Protein AF-A0A257V1V6-F1 (afdb_monomer_lite)

pLDDT: mean 79.9, std 14.69, range [32.53, 94.12]

Foldseek 3Di:
DDPDDDDPPPLPPQDPVQQQALVNLQVLLCVLPVVDHAFDRVLSVVLSVVLRVLLVLLNVQVVLVVLVVVVVVVVVVLVVCVVCLVVVQVVLVVVVVVPDVVSVVVNVVSVVVVVVSVPPDDRDHDDHPPCSQPVLVCCQPPHLLVSVCVSRVHDQCLQDQLTSSLSSCQSSVCNRRVDHDHSRVNSVSSNVND

Sequence (194 aa):
MSRQNKGRDARAPLDPAWQFDIAWLRAAFTSAIPDHPPPDDDALADLARALNLWRLYYVEAEAARLHNAEIDQAEAAIATLRATLPGIMGRVRARAEAGDPFSAMQRPPLDALVAAIARRPVFERNPLPDQARDWRWLLQNDTLPAVLQRAAGRDMGVTTKGGPLARLIEKILPVMTGEARTATAIGNQLGKSQ

Radius of gyration: 26.4 Å; chains: 1; bounding box: 51×33×79 Å

Secondary structure (DSSP, 8-state):
----------PPPPPTT----HHHHHHHHHHHSTTSPPPPHHHHHHHHHHHHHHHHHHHHHHHHHHHHHHHHHHHHHHHHHHHHHHHHHHHHHHHHHTT-HHHHHHHHHHHHHHHHHHS----------TTTT-HHHHHHSS-HHHHHHHHHTS---TTSTT-HHHHHHHHHHHHHHS----HHHHHHHHTT--

Structure (mmCIF, N/CA/C/O backbone):
data_AF-A0A257V1V6-F1
#
_entry.id   AF-A0A257V1V6-F1
#
loop_
_atom_site.group_PDB
_atom_site.id
_atom_site.type_symbol
_atom_site.label_atom_id
_atom_site.label_alt_id
_atom_site.label_comp_id
_atom_site.label_asym_id
_atom_site.label_entity_id
_atom_site.label_seq_id
_atom_site.pdbx_PDB_ins_code
_atom_site.Cartn_x
_atom_site.Cartn_y
_atom_site.Cartn_z
_atom_site.occupancy
_atom_site.B_iso_or_equiv
_atom_site.auth_seq_id
_atom_site.auth_comp_id
_atom_site.auth_asym_id
_atom_site.auth_atom_id
_atom_site.pdbx_PDB_model_num
ATOM 1 N N . MET A 1 1 ? 12.297 -16.531 27.656 1.00 35.72 1 MET A N 1
ATOM 2 C CA . MET A 1 1 ? 12.215 -16.575 26.179 1.00 35.72 1 MET A CA 1
ATOM 3 C C . MET A 1 1 ? 11.204 -15.532 25.712 1.00 35.72 1 MET A C 1
ATOM 5 O O . MET A 1 1 ? 10.033 -15.852 25.580 1.00 35.72 1 MET A O 1
ATOM 9 N N . SER A 1 2 ? 11.632 -14.282 25.508 1.00 32.53 2 SER A N 1
ATOM 10 C CA . SER A 1 2 ? 10.772 -13.223 24.958 1.00 32.53 2 SER A CA 1
ATOM 11 C C . SER A 1 2 ? 11.148 -12.979 23.504 1.00 32.53 2 SER A C 1
ATOM 13 O O . SER A 1 2 ? 12.170 -12.362 23.218 1.00 32.53 2 SER A O 1
ATOM 15 N N . ARG A 1 3 ? 10.321 -13.475 22.580 1.00 38.19 3 ARG A N 1
ATOM 16 C CA . ARG A 1 3 ? 10.312 -13.005 21.192 1.00 38.19 3 ARG A CA 1
ATOM 17 C C . ARG A 1 3 ? 9.544 -11.687 21.178 1.00 38.19 3 ARG A C 1
ATOM 19 O O . ARG A 1 3 ? 8.325 -11.681 21.062 1.00 38.19 3 ARG A O 1
ATOM 26 N N . GLN A 1 4 ? 10.247 -10.574 21.368 1.00 36.94 4 GLN A N 1
ATOM 27 C CA . GLN A 1 4 ? 9.688 -9.273 21.016 1.00 36.94 4 GLN A CA 1
ATOM 28 C C . GLN A 1 4 ? 9.687 -9.165 19.491 1.00 36.94 4 GLN A C 1
ATOM 30 O O . GLN A 1 4 ? 10.731 -9.288 18.848 1.00 36.94 4 GLN A O 1
ATOM 35 N N . ASN A 1 5 ? 8.485 -8.990 18.942 1.00 35.12 5 ASN A N 1
ATOM 36 C CA . ASN A 1 5 ? 8.200 -8.682 17.547 1.00 35.12 5 ASN A CA 1
ATOM 37 C C . ASN A 1 5 ? 9.055 -7.497 17.072 1.00 35.12 5 ASN A C 1
ATOM 39 O O . ASN A 1 5 ? 8.682 -6.339 17.237 1.00 35.12 5 ASN A O 1
ATOM 43 N N . LYS A 1 6 ? 10.195 -7.797 16.447 1.00 39.38 6 LYS A N 1
ATOM 44 C CA . LYS A 1 6 ? 10.804 -6.924 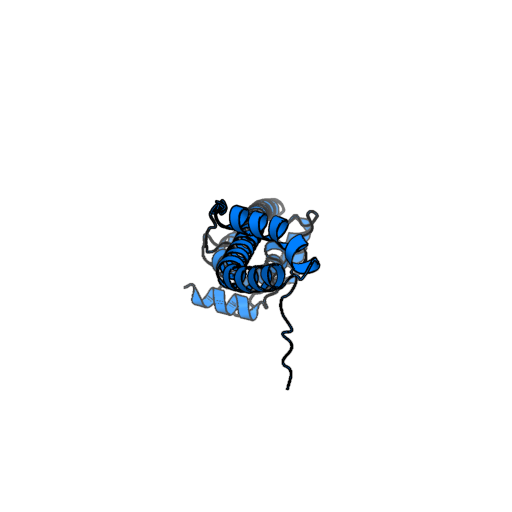15.446 1.00 39.38 6 LYS A CA 1
ATOM 45 C C . LYS A 1 6 ? 9.992 -7.077 14.163 1.00 39.38 6 LYS A C 1
ATOM 47 O O . LYS A 1 6 ? 9.802 -8.200 13.707 1.00 39.38 6 LYS A O 1
ATOM 52 N N . GLY A 1 7 ? 9.543 -5.964 13.589 1.00 37.25 7 GLY A N 1
ATOM 53 C CA . GLY A 1 7 ? 8.992 -5.945 12.233 1.00 37.25 7 GLY A CA 1
ATOM 54 C C . GLY A 1 7 ? 7.519 -5.561 12.140 1.00 37.25 7 GLY A C 1
ATOM 55 O O . GLY A 1 7 ? 6.711 -6.298 11.586 1.00 37.25 7 GLY A O 1
ATOM 56 N N . ARG A 1 8 ? 7.156 -4.369 12.611 1.00 35.81 8 ARG A N 1
ATOM 57 C CA . ARG A 1 8 ? 6.283 -3.531 11.785 1.00 35.81 8 ARG A CA 1
ATOM 58 C C . ARG A 1 8 ? 7.158 -2.396 11.300 1.00 35.81 8 ARG A C 1
ATOM 60 O O . ARG A 1 8 ? 7.361 -1.425 12.019 1.00 35.81 8 ARG A O 1
ATOM 67 N N . ASP A 1 9 ? 7.746 -2.607 10.127 1.00 39.47 9 ASP A N 1
ATOM 68 C CA . ASP A 1 9 ? 8.407 -1.560 9.364 1.00 39.47 9 ASP A CA 1
ATOM 69 C C . ASP A 1 9 ? 7.422 -0.399 9.244 1.00 39.47 9 ASP A C 1
ATOM 71 O O . ASP A 1 9 ? 6.426 -0.479 8.519 1.00 39.47 9 ASP A O 1
ATOM 75 N N . ALA A 1 10 ? 7.677 0.661 10.007 1.00 42.16 10 ALA A N 1
ATOM 76 C CA . ALA A 1 10 ? 7.137 1.970 9.721 1.00 42.16 10 ALA A CA 1
ATOM 77 C C . ALA A 1 10 ? 7.717 2.356 8.357 1.00 42.16 10 ALA A C 1
ATOM 79 O O . ALA A 1 10 ? 8.841 2.844 8.261 1.00 42.16 10 ALA A O 1
ATOM 80 N N . ARG A 1 11 ? 6.997 2.012 7.284 1.00 54.47 11 ARG A N 1
ATOM 81 C CA . ARG A 1 11 ? 7.337 2.463 5.937 1.00 54.47 11 ARG A CA 1
ATOM 82 C C . ARG A 1 11 ? 7.263 3.983 5.989 1.00 54.47 11 ARG A C 1
ATOM 84 O O . ARG A 1 11 ? 6.216 4.527 6.335 1.00 54.47 11 ARG A O 1
ATOM 91 N N . ALA A 1 12 ? 8.399 4.637 5.759 1.00 45.12 12 ALA A N 1
ATOM 92 C CA . ALA A 1 12 ? 8.482 6.087 5.765 1.00 45.12 12 ALA A CA 1
ATOM 93 C C . ALA A 1 12 ? 7.415 6.665 4.815 1.00 45.12 12 ALA A C 1
ATOM 95 O O . ALA A 1 12 ? 7.164 6.063 3.764 1.00 45.12 12 ALA A O 1
ATOM 96 N N . PRO A 1 13 ? 6.770 7.790 5.169 1.00 45.69 13 PRO A N 1
ATOM 97 C CA . PRO A 1 13 ? 5.870 8.473 4.251 1.00 45.69 13 PRO A CA 1
ATOM 98 C C . PRO A 1 13 ? 6.616 8.779 2.946 1.00 45.69 13 PRO A C 1
ATOM 100 O O . PRO A 1 13 ? 7.772 9.202 2.970 1.00 45.69 13 PRO A O 1
ATOM 103 N N . LEU A 1 14 ? 5.970 8.505 1.811 1.00 53.03 14 LEU A N 1
ATOM 104 C CA . LEU A 1 14 ? 6.546 8.745 0.490 1.00 53.03 14 LEU A CA 1
ATOM 105 C C . LEU A 1 14 ? 6.746 10.256 0.304 1.00 53.03 14 LEU A C 1
ATOM 107 O O . LEU A 1 14 ? 5.785 11.021 0.337 1.00 53.03 14 LEU A O 1
ATOM 111 N N . ASP A 1 15 ? 7.997 10.674 0.121 1.00 52.09 15 ASP A N 1
ATOM 112 C CA . ASP A 1 15 ? 8.385 12.068 -0.103 1.00 52.09 15 ASP A CA 1
ATOM 113 C C . ASP A 1 15 ? 7.746 12.609 -1.408 1.00 52.09 15 ASP A C 1
ATOM 115 O O . ASP A 1 15 ? 7.853 11.969 -2.466 1.00 52.09 15 ASP A O 1
ATOM 119 N N . PRO A 1 16 ? 7.047 13.761 -1.378 1.00 48.41 16 PRO A N 1
ATOM 120 C CA . PRO A 1 16 ? 6.455 14.372 -2.568 1.00 48.41 16 PRO A CA 1
ATOM 121 C C . PRO A 1 16 ? 7.482 14.817 -3.625 1.00 48.41 16 PRO A C 1
ATOM 123 O O . PRO A 1 16 ? 7.092 14.992 -4.776 1.00 48.41 16 PRO A O 1
ATOM 126 N N . ALA A 1 17 ? 8.777 14.928 -3.302 1.00 54.25 17 ALA A N 1
ATOM 127 C CA . ALA A 1 17 ? 9.828 15.302 -4.258 1.00 54.25 17 ALA A CA 1
ATOM 128 C C . ALA A 1 17 ? 10.219 14.190 -5.261 1.00 54.25 17 ALA A C 1
ATOM 130 O O . ALA A 1 17 ? 11.111 14.382 -6.084 1.00 54.25 17 ALA A O 1
ATOM 131 N N . TRP A 1 18 ? 9.603 13.005 -5.190 1.00 64.31 18 TRP A N 1
ATOM 132 C CA . TRP A 1 18 ? 10.043 11.823 -5.942 1.00 64.31 18 TRP A CA 1
ATOM 133 C C . TRP A 1 18 ? 9.154 11.587 -7.165 1.00 64.31 18 TRP A C 1
ATOM 135 O O . TRP A 1 18 ? 8.294 10.704 -7.178 1.00 64.31 18 TRP A O 1
ATOM 145 N N . GLN A 1 19 ? 9.342 12.417 -8.187 1.00 77.94 19 GLN A N 1
ATOM 146 C CA . GLN A 1 19 ? 8.758 12.227 -9.512 1.00 77.94 19 GLN A CA 1
ATOM 147 C C . GLN A 1 19 ? 9.726 11.407 -10.377 1.00 77.94 19 GLN A C 1
ATOM 149 O O . GLN A 1 19 ? 10.933 11.639 -10.347 1.00 77.94 19 GLN A O 1
ATOM 154 N N . PHE A 1 20 ? 9.219 10.456 -11.165 1.00 88.50 20 PHE A N 1
ATOM 155 C CA . PHE A 1 20 ? 10.019 9.889 -12.250 1.00 88.50 20 PHE A CA 1
ATOM 156 C C . PHE A 1 20 ? 10.231 10.979 -13.298 1.00 88.50 20 PHE A C 1
ATOM 158 O O . PHE A 1 20 ? 9.258 11.430 -13.904 1.00 88.50 20 PHE A O 1
ATOM 165 N N . ASP A 1 21 ? 11.478 11.395 -13.495 1.00 91.56 21 ASP A N 1
ATOM 166 C CA . ASP A 1 21 ? 11.886 12.297 -14.568 1.00 91.56 21 ASP A CA 1
ATOM 167 C C . ASP A 1 21 ? 12.797 11.580 -15.581 1.00 91.56 21 ASP A C 1
ATOM 169 O O . ASP A 1 21 ? 13.242 10.443 -15.376 1.00 91.56 21 ASP A O 1
ATOM 173 N N . ILE A 1 22 ? 13.051 12.244 -16.711 1.00 93.81 22 ILE A N 1
ATOM 174 C CA . ILE A 1 22 ? 13.862 11.699 -17.806 1.00 93.81 22 ILE A CA 1
ATOM 175 C C . ILE A 1 22 ? 15.290 11.396 -17.334 1.00 93.81 22 ILE A C 1
ATOM 177 O O . ILE A 1 22 ? 15.841 10.354 -17.690 1.00 93.81 22 ILE A O 1
ATOM 181 N N . ALA A 1 23 ? 15.894 12.269 -16.522 1.00 92.25 23 ALA A N 1
ATOM 182 C CA . ALA A 1 23 ? 17.277 12.116 -16.073 1.00 92.25 23 ALA A CA 1
ATOM 183 C C . ALA A 1 23 ? 17.441 10.883 -15.172 1.00 92.25 23 ALA A C 1
ATOM 185 O O . ALA A 1 23 ? 18.362 10.081 -15.362 1.00 92.25 23 ALA A O 1
ATOM 186 N N . TRP A 1 24 ? 16.510 10.691 -14.239 1.00 92.88 24 TRP A N 1
ATOM 187 C CA . TRP A 1 24 ? 16.451 9.537 -13.356 1.00 92.88 24 TRP A CA 1
ATOM 188 C C . TRP A 1 24 ? 16.238 8.248 -14.146 1.00 92.88 24 TRP A C 1
ATOM 190 O O . TRP A 1 24 ? 16.974 7.277 -13.953 1.00 92.88 24 TRP A O 1
ATOM 200 N N . LEU A 1 25 ? 15.276 8.233 -15.080 1.00 93.12 25 LEU A N 1
ATOM 201 C CA . LEU A 1 25 ? 15.007 7.048 -15.896 1.00 93.12 25 LEU A CA 1
ATOM 202 C C . LEU A 1 25 ? 16.200 6.704 -16.788 1.00 93.12 25 LEU A C 1
ATOM 204 O O . LEU A 1 25 ? 16.588 5.539 -16.860 1.00 93.12 25 LEU A O 1
ATOM 208 N N . ARG A 1 26 ? 16.843 7.703 -17.396 1.00 94.12 26 ARG A N 1
ATOM 209 C CA . ARG A 1 26 ? 18.065 7.518 -18.186 1.00 94.12 26 ARG A CA 1
ATOM 210 C C . ARG A 1 26 ? 19.161 6.854 -17.354 1.00 94.12 26 ARG A C 1
ATOM 212 O O . ARG A 1 26 ? 19.726 5.852 -17.786 1.00 94.12 26 ARG A O 1
ATOM 219 N N . ALA A 1 27 ? 19.411 7.341 -16.138 1.00 91.88 27 ALA A N 1
ATOM 220 C CA . ALA A 1 27 ? 20.373 6.730 -15.221 1.00 91.88 27 ALA A CA 1
ATOM 221 C C . ALA A 1 27 ? 19.980 5.292 -14.825 1.00 91.88 27 ALA A C 1
ATOM 223 O O . ALA A 1 27 ? 20.840 4.407 -14.744 1.00 91.88 27 ALA A O 1
ATOM 224 N N . ALA A 1 28 ? 18.685 5.032 -14.616 1.00 91.38 28 ALA A N 1
ATOM 225 C CA . ALA A 1 28 ? 18.178 3.700 -14.307 1.00 91.38 28 ALA A CA 1
ATOM 226 C C . ALA A 1 28 ? 18.410 2.712 -15.463 1.00 91.38 28 ALA A C 1
ATOM 228 O O . ALA A 1 28 ? 18.901 1.609 -15.211 1.00 91.38 28 ALA A O 1
ATOM 229 N N . PHE A 1 29 ? 18.137 3.118 -16.709 1.00 91.94 29 PHE A N 1
ATOM 230 C CA . PHE A 1 29 ? 18.406 2.326 -17.914 1.00 91.94 29 PHE A CA 1
ATOM 231 C C . PHE A 1 29 ? 19.900 2.056 -18.098 1.00 91.94 29 PHE A C 1
ATOM 233 O O . PHE A 1 29 ? 20.282 0.894 -18.226 1.00 91.94 29 PHE A O 1
ATOM 240 N N . THR A 1 30 ? 20.747 3.086 -18.021 1.00 91.50 30 THR A N 1
ATOM 241 C CA . THR A 1 30 ? 22.207 2.936 -18.151 1.00 91.50 30 THR A CA 1
ATOM 242 C C . THR A 1 30 ? 22.776 1.992 -17.093 1.00 91.50 30 THR A C 1
ATOM 244 O O . THR A 1 30 ? 23.654 1.187 -17.374 1.00 91.50 30 THR A O 1
ATOM 247 N N . SER A 1 31 ? 22.265 2.039 -15.861 1.00 88.38 31 SER A N 1
ATOM 248 C CA . SER A 1 31 ? 22.737 1.142 -14.803 1.00 88.38 31 SER A CA 1
ATOM 249 C C . SER A 1 31 ? 22.187 -0.283 -14.928 1.00 88.38 31 SER A C 1
ATOM 251 O O . SER A 1 31 ? 22.890 -1.233 -14.587 1.00 88.38 31 SER A O 1
ATOM 253 N N . ALA A 1 32 ? 20.936 -0.453 -15.363 1.00 86.62 32 ALA A N 1
ATOM 254 C CA . ALA A 1 32 ? 20.328 -1.775 -15.512 1.00 86.62 32 ALA A CA 1
ATOM 255 C C . ALA A 1 32 ? 20.835 -2.511 -16.762 1.00 86.62 32 ALA A C 1
ATOM 257 O O . ALA A 1 32 ? 20.891 -3.744 -16.759 1.00 86.62 32 ALA A O 1
ATOM 258 N N . ILE A 1 33 ? 21.195 -1.759 -17.809 1.00 84.94 33 ILE A N 1
ATOM 259 C CA . ILE A 1 33 ? 21.542 -2.275 -19.133 1.00 84.94 33 ILE A CA 1
ATOM 260 C C . ILE A 1 33 ? 22.726 -1.485 -19.742 1.00 84.94 33 ILE A C 1
ATOM 262 O O . ILE A 1 33 ? 22.547 -0.763 -20.721 1.00 84.94 33 ILE A O 1
ATOM 266 N N . PRO A 1 34 ? 23.940 -1.610 -19.172 1.00 83.25 34 PRO A N 1
ATOM 267 C CA . PRO A 1 34 ? 25.074 -0.719 -19.456 1.00 83.25 34 PRO A CA 1
ATOM 268 C C . PRO A 1 34 ? 25.618 -0.801 -20.883 1.00 83.25 34 PRO A C 1
ATOM 270 O O . PRO A 1 34 ? 26.125 0.191 -21.397 1.00 83.25 34 PRO A O 1
ATOM 273 N N . ASP A 1 35 ? 25.478 -1.949 -21.543 1.00 85.25 35 ASP A N 1
ATOM 274 C CA . ASP A 1 35 ? 26.027 -2.178 -22.888 1.00 85.25 35 ASP A CA 1
ATOM 275 C C . ASP A 1 35 ? 25.163 -1.576 -24.006 1.00 85.25 35 ASP A C 1
ATOM 277 O O . ASP A 1 35 ? 25.354 -1.865 -25.188 1.00 85.25 35 ASP A O 1
ATOM 281 N N . HIS A 1 36 ? 24.163 -0.771 -23.647 1.00 79.12 36 HIS A N 1
ATOM 282 C CA . HIS A 1 36 ? 23.174 -0.273 -24.583 1.00 79.12 36 HIS A CA 1
ATOM 283 C C . HIS A 1 36 ? 22.830 1.189 -24.332 1.00 79.12 36 HIS A C 1
ATOM 285 O O . HIS A 1 36 ? 22.736 1.614 -23.177 1.00 79.12 36 HIS A O 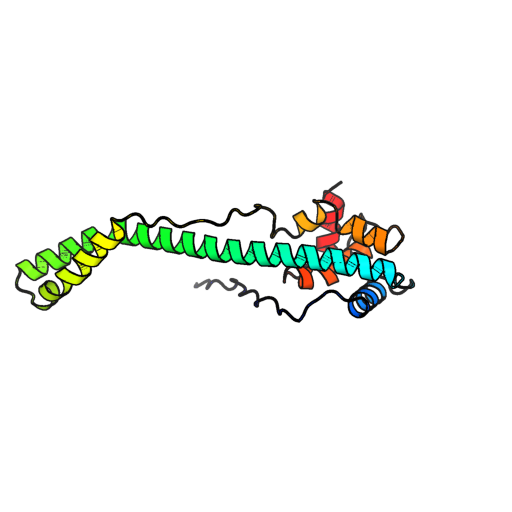1
ATOM 291 N N . PRO A 1 37 ? 22.588 1.959 -25.407 1.00 84.69 37 PRO A N 1
ATOM 292 C CA . PRO A 1 37 ? 22.150 3.327 -25.253 1.00 84.69 37 PRO A CA 1
ATOM 293 C C . PRO A 1 37 ? 20.783 3.355 -24.549 1.00 84.69 37 PRO A C 1
ATOM 295 O O . PRO A 1 37 ? 19.920 2.517 -24.838 1.00 84.69 37 PRO A O 1
ATOM 298 N N . PRO A 1 38 ? 20.578 4.295 -23.614 1.00 87.25 38 PRO A N 1
ATOM 299 C CA . PRO A 1 38 ? 19.266 4.531 -23.029 1.00 87.25 38 PRO A CA 1
ATOM 300 C C . PRO A 1 38 ? 18.257 4.973 -24.105 1.00 87.25 38 PRO A C 1
ATOM 302 O O . PRO A 1 38 ? 18.675 5.502 -25.139 1.00 87.25 38 PRO A O 1
ATOM 305 N N . PRO A 1 39 ? 16.944 4.817 -23.852 1.00 90.62 39 PRO A N 1
ATOM 306 C CA . PRO A 1 39 ? 15.907 5.306 -24.757 1.00 90.62 39 PRO A CA 1
ATOM 307 C C . PRO A 1 39 ? 16.010 6.812 -25.045 1.00 90.62 39 PRO A C 1
ATOM 309 O O . PRO A 1 39 ? 16.676 7.571 -24.319 1.00 90.62 39 PRO A O 1
ATOM 312 N N . ASP A 1 40 ? 15.346 7.239 -26.118 1.00 92.69 40 ASP A N 1
ATOM 313 C CA . ASP A 1 40 ? 15.198 8.655 -26.450 1.00 92.69 40 ASP A CA 1
ATOM 314 C C . ASP A 1 40 ? 14.336 9.403 -25.416 1.00 92.69 40 ASP A C 1
ATOM 316 O O . ASP A 1 40 ? 13.692 8.806 -24.550 1.00 92.69 40 ASP A O 1
ATOM 320 N N . ASP A 1 41 ? 14.400 10.736 -25.448 1.00 93.38 41 ASP A N 1
ATOM 321 C CA . ASP A 1 41 ? 13.709 11.578 -24.466 1.00 93.38 41 ASP A CA 1
ATOM 322 C C . ASP A 1 41 ? 12.184 11.407 -24.519 1.00 93.38 41 ASP A C 1
ATOM 324 O O . ASP A 1 41 ? 11.546 11.420 -23.466 1.00 93.38 41 ASP A O 1
ATOM 328 N N . ASP A 1 42 ? 11.608 11.176 -25.701 1.00 92.25 42 ASP A N 1
ATOM 329 C CA . ASP A 1 42 ? 10.163 11.008 -25.881 1.00 92.25 42 ASP A CA 1
ATOM 330 C C . ASP A 1 42 ? 9.666 9.706 -25.230 1.00 92.25 42 ASP A C 1
ATOM 332 O O . ASP A 1 42 ? 8.715 9.719 -24.441 1.00 92.25 42 ASP A O 1
ATOM 336 N N . ALA A 1 43 ? 10.354 8.583 -25.464 1.00 89.94 43 ALA A N 1
ATOM 337 C CA . ALA A 1 43 ? 10.037 7.306 -24.829 1.00 89.94 43 ALA A CA 1
ATOM 338 C C . ALA A 1 43 ? 10.207 7.365 -23.302 1.00 89.94 43 ALA A C 1
ATOM 340 O O . ALA A 1 43 ? 9.418 6.771 -22.556 1.00 89.94 43 ALA A O 1
ATOM 341 N N . LEU A 1 44 ? 11.220 8.092 -22.815 1.00 92.62 44 LEU A N 1
ATOM 342 C CA . LEU A 1 44 ? 11.420 8.306 -21.381 1.00 92.62 44 LEU A CA 1
ATOM 343 C C . LEU A 1 44 ? 10.346 9.217 -20.775 1.00 92.62 44 LEU A C 1
ATOM 345 O O . LEU A 1 44 ? 9.906 8.951 -19.656 1.00 92.62 44 LEU A O 1
ATOM 349 N N . ALA A 1 45 ? 9.890 10.245 -21.491 1.00 91.06 45 ALA A N 1
ATOM 350 C CA . ALA A 1 45 ? 8.812 11.126 -21.047 1.00 91.06 45 ALA A CA 1
ATOM 351 C C . ALA A 1 45 ? 7.478 10.372 -20.919 1.00 91.06 45 ALA A C 1
ATOM 353 O O . ALA A 1 45 ? 6.767 10.511 -19.917 1.00 91.06 45 ALA A O 1
ATOM 354 N N . ASP A 1 46 ? 7.162 9.514 -21.889 1.00 88.50 46 ASP A N 1
ATOM 355 C CA . ASP A 1 46 ? 5.969 8.669 -21.851 1.00 88.50 46 ASP A CA 1
ATOM 356 C C . ASP A 1 46 ? 6.010 7.658 -20.704 1.00 88.50 46 ASP A C 1
ATOM 358 O O . ASP A 1 46 ? 5.023 7.496 -19.974 1.00 88.50 46 ASP A O 1
ATOM 362 N N . LEU A 1 47 ? 7.168 7.030 -20.488 1.00 90.31 47 LEU A N 1
ATOM 363 C CA . LEU A 1 47 ? 7.374 6.129 -19.361 1.00 90.31 47 LEU A CA 1
ATOM 364 C C . LEU A 1 47 ? 7.242 6.866 -18.021 1.00 90.31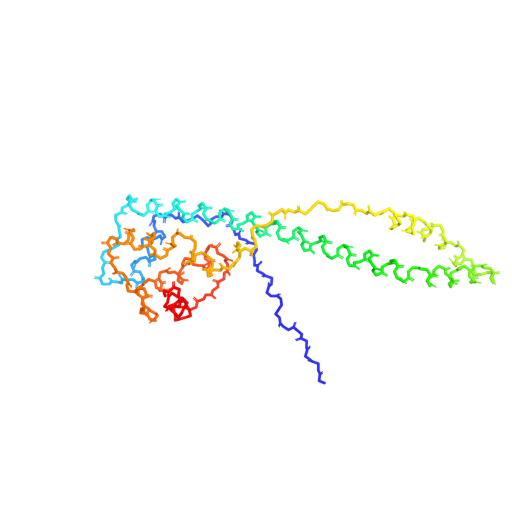 47 LEU A C 1
ATOM 366 O O . LEU A 1 47 ? 6.545 6.387 -17.127 1.00 90.31 47 LEU A O 1
ATOM 370 N N . ALA A 1 48 ? 7.860 8.041 -17.882 1.00 90.69 48 ALA A N 1
ATOM 371 C CA . ALA A 1 48 ? 7.757 8.875 -16.687 1.00 90.69 48 ALA A CA 1
ATOM 372 C C . ALA A 1 48 ? 6.297 9.198 -16.351 1.00 90.69 48 ALA A C 1
ATOM 374 O O . ALA A 1 48 ? 5.866 9.041 -15.208 1.00 90.69 48 ALA A O 1
ATOM 375 N N . ARG A 1 49 ? 5.508 9.608 -17.348 1.00 88.25 49 ARG A N 1
ATOM 376 C CA . ARG A 1 49 ? 4.080 9.905 -17.182 1.00 88.25 49 ARG A CA 1
ATOM 377 C C . ARG A 1 49 ? 3.296 8.691 -16.680 1.00 88.25 49 ARG A C 1
ATOM 379 O O . ARG A 1 49 ? 2.534 8.826 -15.723 1.00 88.25 49 ARG A O 1
ATOM 386 N N . ALA A 1 50 ? 3.510 7.517 -17.274 1.00 86.69 50 ALA A N 1
ATOM 387 C CA . ALA A 1 50 ? 2.841 6.285 -16.855 1.00 86.69 50 ALA A CA 1
ATOM 388 C C . ALA A 1 50 ? 3.203 5.888 -15.411 1.00 86.69 50 ALA A C 1
ATOM 390 O O . ALA A 1 50 ? 2.316 5.631 -14.595 1.00 86.69 50 ALA A O 1
ATOM 391 N N . LEU A 1 51 ? 4.495 5.908 -15.066 1.00 87.31 51 LEU A N 1
ATOM 392 C CA . LEU A 1 51 ? 4.972 5.551 -13.727 1.00 87.31 51 LEU A CA 1
ATOM 393 C C . LEU A 1 51 ? 4.474 6.527 -12.650 1.00 87.31 51 LEU A C 1
ATOM 395 O O . LEU A 1 51 ? 4.097 6.101 -11.558 1.00 87.31 51 LEU A O 1
ATOM 399 N N . ASN A 1 52 ? 4.435 7.828 -12.951 1.00 86.69 52 ASN A N 1
ATOM 400 C CA . ASN A 1 52 ? 3.923 8.840 -12.024 1.00 86.69 52 ASN A CA 1
ATOM 401 C C . ASN A 1 52 ? 2.413 8.702 -11.787 1.00 86.69 52 ASN A C 1
ATOM 403 O O . ASN A 1 52 ? 1.963 8.862 -10.653 1.00 86.69 52 ASN A O 1
ATOM 407 N N . LEU A 1 53 ? 1.636 8.358 -12.820 1.00 82.25 53 LEU A N 1
ATOM 408 C CA . LEU A 1 53 ? 0.204 8.094 -12.671 1.00 82.25 53 LEU A CA 1
ATOM 409 C C . LEU A 1 53 ? -0.045 6.871 -11.774 1.00 82.25 53 LEU A C 1
ATOM 411 O O . LEU A 1 53 ? -0.861 6.928 -10.857 1.00 82.25 53 LEU A O 1
ATOM 415 N N . TRP A 1 54 ? 0.697 5.781 -11.978 1.00 81.00 54 TRP A N 1
ATOM 416 C CA . TRP A 1 54 ? 0.607 4.608 -11.103 1.00 81.00 54 TRP A CA 1
ATOM 417 C C . TRP A 1 54 ? 1.031 4.902 -9.668 1.00 81.00 54 TRP A C 1
ATOM 419 O O . TRP A 1 54 ? 0.404 4.410 -8.731 1.00 81.00 54 TRP A O 1
ATOM 429 N N . ARG A 1 55 ? 2.061 5.732 -9.478 1.00 81.50 55 ARG A N 1
ATOM 430 C CA . ARG A 1 55 ? 2.476 6.175 -8.145 1.00 81.50 55 ARG A CA 1
ATOM 431 C C . ARG A 1 55 ? 1.361 6.946 -7.438 1.00 81.50 55 ARG A C 1
ATOM 433 O O . ARG A 1 55 ? 1.135 6.696 -6.257 1.00 81.50 55 ARG A O 1
ATOM 440 N N . LEU A 1 56 ? 0.655 7.836 -8.138 1.00 79.75 56 LEU A N 1
ATOM 441 C CA . LEU A 1 56 ? -0.487 8.561 -7.574 1.00 79.75 56 LEU A CA 1
ATOM 442 C C . LEU A 1 56 ? -1.562 7.585 -7.074 1.00 79.75 56 LEU A C 1
ATOM 444 O O . LEU A 1 56 ? -1.931 7.640 -5.902 1.00 79.75 56 LEU A O 1
ATOM 448 N N . TYR A 1 57 ? -1.968 6.628 -7.914 1.00 77.81 57 TYR A N 1
ATOM 449 C CA . TYR A 1 57 ? -2.936 5.599 -7.524 1.00 77.81 57 TYR A CA 1
ATOM 450 C C . TYR A 1 57 ? -2.468 4.761 -6.327 1.00 77.81 57 TYR A C 1
ATOM 452 O O . TYR A 1 57 ? -3.265 4.441 -5.445 1.00 77.81 57 TYR A O 1
ATOM 460 N N . TYR A 1 58 ? -1.177 4.421 -6.261 1.00 79.25 58 TYR A N 1
ATOM 461 C CA . TYR A 1 58 ? -0.615 3.692 -5.122 1.00 79.25 58 TYR A CA 1
ATOM 462 C C . TYR A 1 58 ? -0.702 4.501 -3.819 1.00 79.25 58 TYR A C 1
ATOM 464 O O . TYR A 1 58 ? -1.080 3.959 -2.780 1.00 79.25 58 TYR A O 1
ATOM 472 N N . VAL A 1 59 ? -0.373 5.797 -3.861 1.00 77.94 59 VAL A N 1
ATOM 473 C CA . VAL A 1 59 ? -0.435 6.687 -2.689 1.00 77.94 59 VAL A CA 1
ATOM 474 C C . VAL A 1 59 ? -1.872 6.836 -2.190 1.00 77.94 59 VAL A C 1
ATOM 476 O O . VAL A 1 59 ? -2.114 6.706 -0.989 1.00 77.94 59 VAL A O 1
ATOM 479 N N . GLU A 1 60 ? -2.827 7.052 -3.095 1.00 79.12 60 GLU A N 1
ATOM 480 C CA . GLU A 1 60 ? -4.252 7.148 -2.757 1.00 79.12 60 GLU A CA 1
ATOM 481 C C . GLU A 1 60 ? -4.768 5.852 -2.118 1.00 79.12 60 GLU A C 1
ATOM 483 O O . GLU A 1 60 ? -5.431 5.884 -1.077 1.00 79.12 60 GLU A O 1
ATOM 488 N N . ALA A 1 61 ? -4.399 4.699 -2.681 1.00 78.81 61 ALA A N 1
ATOM 489 C CA . ALA A 1 61 ? -4.774 3.404 -2.131 1.00 78.81 61 ALA A CA 1
ATOM 490 C C . ALA A 1 61 ? -4.159 3.148 -0.742 1.00 78.81 61 ALA A C 1
ATOM 492 O O . ALA A 1 61 ? -4.824 2.590 0.134 1.00 78.81 61 ALA A O 1
ATOM 493 N N . GLU A 1 62 ? -2.912 3.566 -0.501 1.00 78.00 62 GLU A N 1
ATOM 494 C CA . GLU A 1 62 ? -2.282 3.411 0.815 1.00 78.00 62 GLU A CA 1
ATOM 495 C C . GLU A 1 62 ? -2.937 4.311 1.868 1.00 78.00 62 GLU A C 1
ATOM 497 O O . GLU A 1 62 ? -3.193 3.850 2.983 1.00 78.00 62 GLU A O 1
ATOM 502 N N . ALA A 1 63 ? -3.283 5.552 1.515 1.00 79.75 63 ALA A N 1
ATOM 503 C CA . ALA A 1 63 ? -4.025 6.449 2.399 1.00 79.75 63 ALA A CA 1
ATOM 504 C C . ALA A 1 63 ? -5.397 5.862 2.771 1.00 79.75 63 ALA A C 1
ATOM 506 O O . ALA A 1 63 ? -5.753 5.791 3.950 1.00 79.75 63 ALA A O 1
ATOM 507 N N . ALA A 1 64 ? -6.134 5.348 1.782 1.00 81.69 64 ALA A N 1
ATOM 508 C CA . ALA A 1 64 ? -7.415 4.686 2.001 1.00 81.69 64 ALA A CA 1
ATOM 509 C C . ALA A 1 64 ? -7.295 3.449 2.911 1.00 81.69 64 ALA A C 1
ATOM 511 O O . ALA A 1 64 ? -8.158 3.206 3.756 1.00 81.69 64 ALA A O 1
ATOM 512 N N . ARG A 1 65 ? -6.203 2.687 2.790 1.00 78.00 65 ARG A N 1
ATOM 513 C CA . ARG A 1 65 ? -5.932 1.518 3.634 1.00 78.00 65 ARG A CA 1
ATOM 514 C C . ARG A 1 65 ? -5.573 1.893 5.066 1.00 78.00 65 ARG A C 1
ATOM 516 O O . ARG A 1 65 ? -6.011 1.199 5.980 1.00 78.00 65 ARG A O 1
ATOM 523 N N . LEU A 1 66 ? -4.772 2.939 5.268 1.00 83.31 66 LEU A N 1
ATOM 524 C CA . LEU A 1 66 ? -4.456 3.443 6.606 1.00 83.31 66 LEU A CA 1
ATOM 525 C C . LEU A 1 66 ? -5.736 3.873 7.324 1.00 83.31 66 LEU A C 1
ATOM 527 O O . LEU A 1 66 ? -5.989 3.395 8.426 1.00 83.31 66 LEU A O 1
ATOM 531 N N . HIS A 1 67 ? -6.592 4.636 6.642 1.00 84.38 67 HIS A N 1
ATOM 532 C CA . HIS A 1 67 ? -7.915 5.013 7.144 1.00 84.38 67 HIS A CA 1
ATOM 533 C C . HIS A 1 67 ? -8.778 3.789 7.492 1.00 84.38 67 HIS A C 1
ATOM 535 O O . HIS A 1 67 ? -9.299 3.679 8.598 1.00 84.38 67 HIS A O 1
ATOM 541 N N . ASN A 1 68 ? -8.869 2.799 6.597 1.00 85.81 68 ASN A N 1
ATOM 542 C CA . ASN A 1 68 ? -9.625 1.571 6.871 1.00 85.81 68 ASN A CA 1
ATOM 543 C C . ASN A 1 68 ? -9.040 0.766 8.050 1.00 85.81 68 ASN A C 1
ATOM 545 O O . ASN A 1 68 ? -9.791 0.177 8.823 1.00 85.81 68 ASN A O 1
ATOM 549 N N . ALA A 1 69 ? -7.716 0.758 8.230 1.00 86.31 69 ALA A N 1
ATOM 550 C CA . ALA A 1 69 ? -7.070 0.095 9.361 1.00 86.31 69 ALA A CA 1
ATOM 551 C C . ALA A 1 69 ? -7.307 0.831 10.692 1.00 86.31 69 ALA A C 1
ATOM 553 O O . ALA A 1 69 ? -7.364 0.190 11.743 1.00 86.31 69 ALA A O 1
ATOM 554 N N . GLU A 1 70 ? -7.433 2.158 10.667 1.00 87.06 70 GLU A N 1
ATOM 555 C CA . GLU A 1 70 ? -7.858 2.958 11.821 1.00 87.06 70 GLU A CA 1
ATOM 556 C C . GLU A 1 70 ? -9.317 2.664 12.185 1.00 87.06 70 GLU A C 1
ATOM 558 O O . GLU A 1 70 ? -9.629 2.492 13.364 1.00 87.06 70 GLU A O 1
ATOM 563 N N . ILE A 1 71 ? -10.187 2.501 11.183 1.00 88.44 71 ILE A N 1
ATOM 564 C CA . ILE A 1 71 ? -11.571 2.048 11.374 1.00 88.44 71 ILE A CA 1
ATOM 565 C C . ILE A 1 71 ? -11.602 0.665 12.028 1.00 88.44 71 ILE A C 1
ATOM 567 O O . ILE A 1 71 ? -12.267 0.500 13.048 1.00 88.44 71 ILE A O 1
ATOM 571 N N . ASP A 1 72 ? -10.854 -0.312 11.506 1.00 88.56 72 ASP A N 1
ATOM 572 C CA . ASP A 1 72 ? -10.800 -1.662 12.084 1.00 88.56 72 ASP A CA 1
ATOM 573 C C . ASP A 1 72 ? -10.331 -1.627 13.554 1.00 88.56 72 ASP A C 1
ATOM 575 O O . ASP A 1 72 ? -10.868 -2.332 14.414 1.00 88.56 72 ASP A O 1
ATOM 579 N N . GLN A 1 73 ? -9.347 -0.777 13.874 1.00 89.25 73 GLN A N 1
ATOM 580 C CA . GLN A 1 73 ? -8.876 -0.576 15.248 1.00 89.25 73 GLN A CA 1
ATOM 581 C C . GLN A 1 73 ? -9.945 0.061 16.140 1.00 89.25 73 GLN A C 1
ATOM 583 O O . GLN A 1 73 ? -10.139 -0.389 17.273 1.00 89.25 73 GLN A O 1
ATOM 588 N N . ALA A 1 74 ? -10.655 1.076 15.646 1.00 88.81 74 ALA A N 1
ATOM 589 C CA . ALA A 1 74 ? -11.741 1.721 16.373 1.00 88.81 74 ALA A CA 1
ATOM 590 C C . ALA A 1 74 ? -12.897 0.741 16.634 1.00 88.81 74 ALA A C 1
ATOM 592 O O . ALA A 1 74 ? -13.396 0.658 17.758 1.00 88.81 74 ALA A O 1
ATOM 593 N N . GLU A 1 75 ? -13.282 -0.058 15.638 1.00 89.88 75 GLU A N 1
ATOM 594 C CA . GLU A 1 75 ? -14.307 -1.098 15.762 1.00 89.88 75 GLU A CA 1
ATOM 595 C C . GLU A 1 75 ? -13.908 -2.169 16.788 1.00 89.88 75 GLU A C 1
ATOM 597 O O . GLU A 1 75 ? -14.713 -2.524 17.656 1.00 89.88 75 GLU A O 1
ATOM 602 N N . ALA A 1 76 ? -12.653 -2.631 16.761 1.00 90.44 76 ALA A N 1
ATOM 603 C CA . ALA A 1 76 ? -12.123 -3.582 17.738 1.00 90.44 76 ALA A CA 1
ATOM 604 C C . ALA A 1 76 ? -12.078 -3.001 19.165 1.00 90.44 76 ALA A C 1
ATOM 606 O O . ALA A 1 76 ? -12.426 -3.687 20.137 1.00 90.44 76 ALA A O 1
ATOM 607 N N . ALA A 1 77 ? -11.699 -1.728 19.311 1.00 90.06 77 ALA A N 1
ATOM 608 C CA . ALA A 1 77 ? -11.707 -1.030 20.594 1.00 90.06 77 ALA A CA 1
ATOM 609 C C . ALA A 1 77 ? -13.134 -0.895 21.145 1.00 90.06 77 ALA A C 1
ATOM 611 O O . ALA A 1 77 ? -13.383 -1.213 22.309 1.00 90.06 77 ALA A O 1
ATOM 612 N N . ILE A 1 78 ? -14.099 -0.515 20.302 1.00 90.50 78 ILE A N 1
ATOM 613 C CA . ILE A 1 78 ? -15.517 -0.430 20.673 1.00 90.50 78 ILE A CA 1
ATOM 614 C C . ILE A 1 78 ? -16.056 -1.801 21.086 1.00 90.50 78 ILE A C 1
ATOM 616 O O . ILE A 1 78 ? -16.746 -1.900 22.101 1.00 90.50 78 ILE A O 1
ATOM 620 N N . ALA A 1 79 ? -15.738 -2.866 20.347 1.00 90.38 79 ALA A N 1
ATOM 621 C CA . ALA A 1 79 ? -16.136 -4.226 20.706 1.00 90.38 79 ALA A CA 1
ATOM 622 C C . ALA A 1 79 ? -15.574 -4.640 22.078 1.00 90.38 79 ALA A C 1
ATOM 624 O O . ALA A 1 79 ? -16.304 -5.175 22.915 1.00 90.38 79 ALA A O 1
ATOM 625 N N . THR A 1 80 ? -14.308 -4.313 22.348 1.00 93.00 80 THR A N 1
ATOM 626 C CA . THR A 1 80 ? -13.662 -4.563 23.646 1.00 93.00 80 THR A CA 1
ATOM 627 C C . THR A 1 80 ? -14.347 -3.792 24.775 1.00 93.00 80 THR A C 1
ATOM 629 O O . THR A 1 80 ? -14.638 -4.354 25.834 1.00 93.00 80 THR A O 1
ATOM 632 N N . LEU A 1 81 ? -14.656 -2.511 24.559 1.00 91.19 81 LEU A N 1
ATOM 633 C CA . LEU A 1 81 ? -15.351 -1.691 25.549 1.00 91.19 81 LEU A CA 1
ATOM 634 C C . LEU A 1 81 ? -16.765 -2.221 25.817 1.00 91.19 81 LEU A C 1
ATOM 636 O O . LEU A 1 81 ? -17.159 -2.331 26.975 1.00 91.19 81 LEU A O 1
ATOM 640 N N . ARG A 1 82 ? -17.499 -2.644 24.780 1.00 89.75 82 ARG A N 1
ATOM 641 C CA . ARG A 1 82 ? -18.819 -3.284 24.930 1.00 89.75 82 ARG A CA 1
ATOM 642 C C . ARG A 1 82 ? -18.760 -4.557 25.771 1.00 89.75 82 ARG A C 1
ATOM 644 O O . ARG A 1 82 ? -19.663 -4.788 26.568 1.00 89.75 82 ARG A O 1
ATOM 651 N N . ALA A 1 83 ? -17.705 -5.356 25.623 1.00 92.00 83 ALA A N 1
ATOM 652 C CA . ALA A 1 83 ? -17.532 -6.585 26.393 1.00 92.00 83 ALA A CA 1
ATOM 653 C C . ALA A 1 83 ? -17.145 -6.323 27.863 1.00 92.00 83 ALA A C 1
ATOM 655 O O . ALA A 1 83 ? -17.565 -7.054 28.757 1.00 92.00 83 ALA A O 1
ATOM 656 N N . THR A 1 84 ? -16.345 -5.287 28.128 1.00 93.38 84 THR A N 1
ATOM 657 C CA . THR A 1 84 ? -15.705 -5.072 29.442 1.00 93.38 84 THR A CA 1
ATOM 658 C C . THR A 1 84 ? -16.431 -4.073 30.343 1.00 93.38 84 THR A C 1
ATOM 660 O O . THR A 1 84 ? -16.460 -4.260 31.565 1.00 93.38 84 THR A O 1
ATOM 663 N N . LEU A 1 85 ? -17.050 -3.032 29.776 1.00 91.12 85 LEU A N 1
ATOM 664 C CA . LEU A 1 85 ? -17.716 -1.971 30.538 1.00 91.12 85 LEU A CA 1
ATOM 665 C C . LEU A 1 85 ? -18.838 -2.458 31.459 1.00 91.12 85 LEU A C 1
ATOM 667 O O . LEU A 1 85 ? -18.878 -1.967 32.587 1.00 91.12 85 LEU A O 1
ATOM 671 N N . PRO A 1 86 ? -19.702 -3.425 31.088 1.00 90.81 86 PRO A N 1
ATOM 672 C CA . PRO A 1 86 ? -20.743 -3.908 31.997 1.00 90.81 86 PRO A CA 1
ATOM 673 C C . PRO A 1 86 ? -20.179 -4.440 33.324 1.00 90.81 86 PRO A C 1
ATOM 675 O O . PRO A 1 86 ? -20.715 -4.152 34.394 1.00 90.81 86 PRO A O 1
ATOM 678 N N . GLY A 1 87 ? -19.047 -5.151 33.276 1.00 92.44 87 GLY A N 1
ATOM 679 C CA . GLY A 1 87 ? -18.374 -5.656 34.475 1.00 92.44 87 GLY A CA 1
ATOM 680 C C . GLY A 1 87 ? -17.731 -4.549 35.316 1.00 92.44 87 GLY A C 1
ATOM 681 O O . GLY A 1 87 ? -17.767 -4.601 36.546 1.00 92.44 87 GLY A O 1
ATOM 682 N N . ILE A 1 88 ? -17.166 -3.521 34.674 1.00 92.06 88 ILE A N 1
ATOM 683 C CA . ILE A 1 88 ? -16.631 -2.336 35.367 1.00 92.06 88 ILE A CA 1
ATOM 684 C C . ILE A 1 88 ? -17.767 -1.577 36.061 1.00 92.06 88 ILE A C 1
ATOM 686 O O . ILE A 1 88 ? -17.665 -1.301 37.256 1.00 92.06 88 ILE A O 1
ATOM 690 N N . MET A 1 89 ? -18.864 -1.325 35.345 1.00 92.31 89 MET A N 1
ATOM 691 C CA . MET A 1 89 ? -20.065 -0.668 35.861 1.00 92.31 89 MET A CA 1
ATOM 692 C C . MET A 1 89 ? -20.642 -1.389 37.075 1.00 92.31 89 MET A C 1
ATOM 694 O O . MET A 1 89 ? -20.929 -0.747 38.085 1.00 92.31 89 MET A O 1
ATOM 698 N N . GLY A 1 90 ? -20.751 -2.721 37.017 1.00 91.75 90 GLY A N 1
ATOM 699 C CA . GLY A 1 90 ? -21.218 -3.524 38.148 1.00 91.75 90 GLY A CA 1
ATOM 700 C C . GLY A 1 90 ? -20.360 -3.331 39.401 1.00 91.75 90 GLY A C 1
ATOM 701 O O . GLY A 1 90 ? -20.891 -3.126 40.491 1.00 91.75 90 GLY A O 1
ATOM 702 N N . ARG A 1 91 ? -19.028 -3.310 39.249 1.00 93.38 91 ARG A N 1
ATOM 703 C CA . ARG A 1 91 ? -18.098 -3.095 40.372 1.00 93.38 91 ARG A CA 1
ATOM 704 C C . ARG A 1 91 ? -18.163 -1.679 40.939 1.00 93.38 91 ARG A C 1
ATOM 706 O O . ARG A 1 91 ? -18.164 -1.524 42.157 1.00 93.38 91 ARG A O 1
ATOM 713 N N . VAL A 1 92 ? -18.211 -0.660 40.080 1.00 91.38 92 VAL A N 1
ATOM 714 C CA . VAL A 1 92 ? -18.296 0.746 40.511 1.00 91.38 92 VAL A CA 1
ATOM 715 C C . VAL A 1 92 ? -19.611 1.003 41.239 1.00 91.38 92 VAL A C 1
ATOM 717 O O . VAL A 1 92 ? -19.615 1.625 42.299 1.00 91.38 92 VAL A O 1
ATOM 720 N N . ARG A 1 93 ? -20.723 0.462 40.730 1.00 90.12 93 ARG A N 1
ATOM 721 C CA . ARG A 1 93 ? -22.030 0.584 41.376 1.00 90.12 93 ARG A CA 1
ATOM 722 C C . ARG A 1 93 ? -22.047 -0.057 42.764 1.00 90.12 93 ARG A C 1
ATOM 724 O O . ARG A 1 93 ? -22.428 0.616 43.715 1.00 90.12 93 ARG A O 1
ATOM 731 N N . ALA A 1 94 ? -21.569 -1.295 42.887 1.00 92.12 94 ALA A N 1
ATOM 732 C CA . ALA A 1 94 ? -21.524 -1.995 44.172 1.00 92.12 94 ALA A CA 1
ATOM 733 C C . ALA A 1 94 ? -20.676 -1.248 45.220 1.00 92.12 94 ALA A C 1
ATOM 735 O O . ALA A 1 94 ? -21.052 -1.169 46.385 1.00 92.12 94 ALA A O 1
ATOM 736 N N . ARG A 1 95 ? -19.545 -0.656 44.811 1.00 91.00 95 ARG A N 1
ATOM 737 C CA . ARG A 1 95 ? -18.690 0.141 45.709 1.00 91.00 95 ARG A CA 1
ATOM 738 C C . ARG A 1 95 ? -19.328 1.463 46.120 1.00 91.00 95 ARG A C 1
ATOM 740 O O . ARG A 1 95 ? -19.247 1.831 47.287 1.00 91.00 95 ARG A O 1
ATOM 747 N N . ALA A 1 96 ? -19.980 2.155 45.188 1.00 88.56 96 ALA A N 1
ATOM 748 C CA . ALA A 1 96 ? -20.710 3.380 45.498 1.00 88.56 96 ALA A CA 1
ATOM 749 C C . ALA A 1 96 ? -21.868 3.111 46.478 1.00 88.56 96 ALA A C 1
ATOM 751 O O . ALA A 1 96 ? -22.061 3.875 47.418 1.00 88.56 96 ALA A O 1
ATOM 752 N N . GLU A 1 97 ? -22.599 2.004 46.301 1.00 91.06 97 GLU A N 1
ATOM 753 C CA . GLU A 1 97 ? -23.658 1.558 47.222 1.00 91.06 97 GLU A CA 1
ATOM 754 C C . GLU A 1 97 ? -23.103 1.177 48.609 1.00 91.06 97 GLU A C 1
ATOM 756 O O . GLU A 1 97 ? -23.768 1.401 49.616 1.00 91.06 97 GLU A O 1
ATOM 761 N N . ALA A 1 98 ? -21.858 0.692 48.680 1.00 92.25 98 ALA A N 1
ATOM 762 C CA . ALA A 1 98 ? -21.130 0.446 49.929 1.00 92.25 98 ALA A CA 1
ATOM 763 C C . ALA A 1 98 ? -20.533 1.716 50.579 1.00 92.25 98 ALA A C 1
ATOM 765 O O . ALA A 1 98 ? -19.846 1.615 51.595 1.00 92.25 98 ALA A O 1
ATOM 766 N N . GLY A 1 99 ? -20.780 2.902 50.013 1.00 90.62 99 GLY A N 1
ATOM 767 C CA . GLY A 1 99 ? -20.367 4.185 50.583 1.00 90.62 99 GLY A CA 1
ATOM 768 C C . GLY A 1 99 ? -19.006 4.712 50.122 1.00 90.62 99 GLY A C 1
ATOM 769 O O . GLY A 1 99 ? -18.504 5.647 50.737 1.00 90.62 99 GLY A O 1
ATOM 770 N N . ASP A 1 100 ? -18.399 4.164 49.061 1.00 92.62 100 ASP A N 1
ATOM 771 C CA . ASP A 1 100 ? -17.152 4.706 48.499 1.00 92.62 100 ASP A CA 1
ATOM 772 C C . ASP A 1 100 ? -17.410 5.991 47.674 1.00 92.62 100 ASP A C 1
ATOM 774 O O . ASP A 1 100 ? -17.983 5.915 46.576 1.00 92.62 100 ASP A O 1
ATOM 778 N N . PRO A 1 101 ? -16.956 7.173 48.140 1.00 86.56 101 PRO A N 1
ATOM 779 C CA . PRO A 1 101 ? -17.189 8.438 47.450 1.00 86.56 101 PRO A CA 1
ATOM 780 C C . PRO A 1 101 ? -16.462 8.522 46.100 1.00 86.56 101 PRO A C 1
ATOM 782 O O . PRO A 1 101 ? -16.957 9.177 45.182 1.00 86.56 101 PRO A O 1
ATOM 785 N N . PHE A 1 102 ? -15.331 7.828 45.927 1.00 87.38 102 PHE A N 1
ATOM 786 C CA . PHE A 1 102 ? -14.593 7.841 44.663 1.00 87.38 102 PHE A CA 1
ATOM 787 C C . PHE A 1 102 ? -15.358 7.095 43.564 1.00 87.38 102 PHE A C 1
ATOM 789 O O . PHE A 1 102 ? -15.518 7.604 42.454 1.00 87.38 102 PHE A O 1
ATOM 796 N N . SER A 1 103 ? -15.917 5.926 43.887 1.00 89.25 103 SER A N 1
ATOM 797 C CA . SER A 1 103 ? -16.790 5.183 42.971 1.00 89.25 103 SER A CA 1
ATOM 798 C C . SER A 1 103 ? -18.064 5.960 42.619 1.00 89.25 103 SER A C 1
ATOM 800 O O . SER A 1 103 ? -18.508 5.914 41.472 1.00 89.25 103 SER A O 1
ATOM 802 N N . ALA A 1 104 ? -18.631 6.728 43.557 1.00 84.75 104 ALA A N 1
ATOM 803 C CA . ALA A 1 104 ? -19.779 7.593 43.275 1.00 84.75 104 ALA A CA 1
ATOM 804 C C . ALA A 1 104 ? -19.447 8.683 42.235 1.00 84.75 104 ALA A C 1
ATOM 806 O O . ALA A 1 104 ? -20.239 8.913 41.320 1.00 84.75 104 ALA A O 1
ATOM 807 N N . MET A 1 105 ? -18.254 9.286 42.312 1.00 89.25 105 MET A N 1
ATOM 808 C CA . MET A 1 105 ? -17.780 10.282 41.337 1.00 89.25 105 MET A CA 1
ATOM 809 C C . MET A 1 105 ? -17.515 9.699 39.940 1.00 89.25 105 MET A C 1
ATOM 811 O O . MET A 1 105 ? -17.606 10.420 38.949 1.00 89.25 105 MET A O 1
ATOM 815 N N . GLN A 1 106 ? -17.201 8.405 39.836 1.00 88.88 106 GLN A N 1
ATOM 816 C CA . GLN A 1 106 ? -16.927 7.747 38.553 1.00 88.88 106 GLN A CA 1
ATOM 817 C C . GLN A 1 106 ? -18.182 7.345 37.770 1.00 88.88 106 GLN A C 1
ATOM 819 O O . GLN A 1 106 ? -18.081 7.065 36.575 1.00 88.88 106 GLN A O 1
ATOM 824 N N . ARG A 1 107 ? -19.364 7.314 38.398 1.00 86.62 107 ARG A N 1
ATOM 825 C CA . ARG A 1 107 ? -20.603 6.885 37.726 1.00 86.62 107 ARG A CA 1
ATOM 826 C C . ARG A 1 107 ? -20.983 7.771 36.530 1.00 86.62 107 ARG A C 1
ATOM 828 O O . ARG A 1 107 ? -21.136 7.212 35.448 1.00 86.62 107 ARG A O 1
ATOM 835 N N . PRO A 1 108 ? -21.060 9.114 36.653 1.00 88.50 108 PRO A N 1
ATOM 836 C CA . PRO A 1 108 ? -21.461 9.965 35.532 1.00 88.50 108 PRO A CA 1
ATOM 837 C C . PRO A 1 108 ? -20.604 9.810 34.258 1.00 88.50 108 PRO A C 1
ATOM 839 O O . PRO A 1 108 ? -21.187 9.641 33.185 1.00 88.50 108 PRO A O 1
ATOM 842 N N . PRO A 1 109 ? -19.252 9.819 34.311 1.00 88.62 109 PRO A N 1
ATOM 843 C CA . PRO A 1 109 ? -18.452 9.632 33.101 1.00 88.62 109 PRO A CA 1
ATOM 844 C C . PRO A 1 109 ? -18.559 8.212 32.523 1.00 88.62 109 PRO A C 1
ATOM 846 O O . PRO A 1 109 ? -18.496 8.056 31.303 1.00 88.62 109 PRO A O 1
ATOM 849 N N . LEU A 1 110 ? -18.758 7.179 33.351 1.00 88.62 110 LEU A N 1
ATOM 850 C CA . LEU A 1 110 ? -18.966 5.816 32.853 1.00 88.62 110 LEU A CA 1
ATOM 851 C C . LEU A 1 110 ? -20.335 5.642 32.182 1.00 88.62 110 LEU A C 1
ATOM 853 O O . LEU A 1 110 ? -20.410 5.026 31.120 1.00 88.62 110 LEU A O 1
ATOM 857 N N . ASP A 1 111 ? -21.396 6.224 32.745 1.00 88.31 111 ASP A N 1
ATOM 858 C CA . ASP A 1 111 ? -22.730 6.228 32.135 1.00 88.31 111 ASP A CA 1
ATOM 859 C C . ASP A 1 111 ? -22.705 6.949 30.774 1.00 88.31 111 ASP A C 1
ATOM 861 O O . ASP A 1 111 ? -23.241 6.445 29.781 1.00 88.31 111 ASP A O 1
ATOM 865 N N . ALA A 1 112 ? -22.004 8.087 30.690 1.00 87.69 112 ALA A N 1
ATOM 866 C CA . ALA A 1 112 ? -21.796 8.809 29.435 1.00 87.69 112 ALA A CA 1
ATOM 867 C C . ALA A 1 112 ? -21.025 7.970 28.399 1.00 87.69 112 ALA A C 1
ATOM 869 O O . ALA A 1 112 ? -21.396 7.944 27.222 1.00 87.69 112 ALA A O 1
ATOM 870 N N . LEU A 1 113 ? -19.988 7.244 28.828 1.00 86.12 113 LEU A N 1
ATOM 871 C CA . LEU A 1 113 ? -19.209 6.358 27.963 1.00 86.12 113 LEU A CA 1
ATOM 872 C C . LEU A 1 113 ? -20.051 5.188 27.429 1.00 86.12 113 LEU A C 1
ATOM 874 O O . LEU A 1 113 ? -20.000 4.886 26.236 1.00 86.12 113 LEU A O 1
ATOM 878 N N . VAL A 1 114 ? -20.871 4.560 28.277 1.00 88.19 114 VAL A N 1
ATOM 879 C CA . VAL A 1 114 ? -21.802 3.495 27.865 1.00 88.19 114 VAL A CA 1
ATOM 880 C C . VAL A 1 114 ? -22.801 4.019 26.833 1.00 88.19 114 VAL A C 1
ATOM 882 O O . VAL A 1 114 ? -23.003 3.382 25.797 1.00 88.19 114 VAL A O 1
ATOM 885 N N . ALA A 1 115 ? -23.380 5.199 27.068 1.00 87.50 115 ALA A N 1
ATOM 886 C CA . ALA A 1 115 ? -24.305 5.828 26.129 1.00 87.50 115 ALA A CA 1
ATOM 887 C C . ALA A 1 115 ? -23.639 6.150 24.779 1.00 87.50 115 ALA A C 1
ATOM 889 O O . ALA A 1 115 ? -24.246 5.943 23.725 1.00 87.50 115 ALA A O 1
ATOM 890 N N . ALA A 1 116 ? -22.385 6.610 24.793 1.00 85.12 116 ALA A N 1
ATOM 891 C CA . ALA A 1 116 ? -21.619 6.883 23.579 1.00 85.12 116 ALA A CA 1
ATOM 892 C C . ALA A 1 116 ? -21.351 5.608 22.765 1.00 85.12 116 ALA A C 1
ATOM 894 O O . ALA A 1 116 ? -21.508 5.610 21.549 1.00 85.12 116 ALA A O 1
ATOM 895 N N . ILE A 1 117 ? -21.018 4.500 23.428 1.00 84.75 117 ILE A N 1
ATOM 896 C CA . ILE A 1 117 ? -20.723 3.211 22.783 1.00 84.75 117 ILE A CA 1
ATOM 897 C C . ILE A 1 117 ? -21.984 2.505 22.271 1.00 84.75 117 ILE A C 1
ATOM 899 O O . ILE A 1 117 ? -21.923 1.734 21.303 1.00 84.75 117 ILE A O 1
ATOM 903 N N . ALA A 1 118 ? -23.127 2.725 22.923 1.00 82.25 118 ALA A N 1
ATOM 904 C CA . ALA A 1 118 ? -24.410 2.175 22.497 1.00 82.25 118 ALA A CA 1
ATOM 905 C C . ALA A 1 118 ? -24.841 2.727 21.128 1.00 82.25 118 ALA A C 1
ATOM 907 O O . ALA A 1 118 ? -25.422 2.001 20.320 1.00 82.25 118 ALA A O 1
ATOM 908 N N . ARG A 1 119 ? -24.493 3.983 20.828 1.00 80.00 119 ARG A N 1
ATOM 909 C CA . ARG A 1 119 ? -24.629 4.553 19.485 1.00 80.00 119 ARG A CA 1
ATOM 910 C C . ARG A 1 119 ? -23.603 3.853 18.593 1.00 80.00 119 ARG A C 1
ATOM 912 O O . ARG A 1 119 ? -22.412 4.048 18.778 1.00 80.00 119 ARG A O 1
ATOM 919 N N . ARG A 1 120 ? -24.029 2.977 17.674 1.00 67.81 120 ARG A N 1
ATOM 920 C CA . ARG A 1 120 ? -23.130 2.368 16.672 1.00 67.81 120 ARG A CA 1
ATOM 921 C C . ARG A 1 120 ? -22.521 3.504 15.836 1.00 67.81 120 ARG A C 1
ATOM 923 O O . ARG A 1 120 ? -23.276 4.097 15.066 1.00 67.81 120 ARG A O 1
ATOM 930 N N . PRO A 1 121 ? -21.221 3.832 15.965 1.00 69.50 121 PRO A N 1
ATOM 931 C CA . PRO A 1 121 ? -20.625 4.763 15.024 1.00 69.50 121 PRO A CA 1
ATOM 932 C C . PRO A 1 121 ? -20.640 4.110 13.643 1.00 69.50 121 PRO A C 1
ATOM 934 O O . PRO A 1 121 ? -20.360 2.916 13.511 1.00 69.50 121 PRO A O 1
ATOM 937 N N . VAL A 1 122 ? -21.034 4.883 12.636 1.00 77.25 122 VAL A N 1
ATOM 938 C CA . VAL A 1 122 ? -20.945 4.473 11.237 1.00 77.25 122 VAL A CA 1
ATOM 939 C C . VAL A 1 122 ? -19.607 4.980 10.740 1.00 77.25 122 VAL A C 1
ATOM 941 O O . VAL A 1 122 ? -19.402 6.187 10.635 1.00 77.25 122 VAL A O 1
ATOM 944 N N . PHE A 1 123 ? -18.689 4.057 10.495 1.00 82.00 123 PHE A N 1
ATOM 945 C CA . PHE A 1 123 ? -17.421 4.374 9.867 1.00 82.00 123 PHE A CA 1
ATOM 946 C C . PHE A 1 123 ? -17.555 4.166 8.364 1.00 82.00 123 PHE A C 1
ATOM 948 O O . PHE A 1 123 ? -17.875 3.067 7.909 1.00 82.00 123 PHE A O 1
ATOM 955 N N . GLU A 1 124 ? -17.330 5.225 7.595 1.00 82.75 124 GLU A N 1
ATOM 956 C CA . GLU A 1 124 ? -17.291 5.132 6.142 1.00 82.75 124 GLU A CA 1
ATOM 957 C C . GLU A 1 124 ? -15.918 4.615 5.711 1.00 82.75 124 GLU A C 1
ATOM 959 O O . GLU A 1 124 ? -14.883 5.241 5.963 1.00 82.75 124 GLU A O 1
ATOM 964 N N . ARG A 1 125 ? -15.920 3.422 5.114 1.00 82.62 125 ARG A N 1
ATOM 965 C CA . ARG A 1 125 ? -14.720 2.778 4.583 1.00 82.62 125 ARG A CA 1
ATOM 966 C C . ARG A 1 125 ? -14.469 3.280 3.171 1.00 82.62 125 ARG A C 1
ATOM 968 O O . ARG A 1 125 ? -15.393 3.360 2.365 1.00 82.62 125 ARG A O 1
ATOM 975 N N . ASN A 1 126 ? -13.206 3.517 2.850 1.00 81.62 126 ASN A N 1
ATOM 976 C CA . ASN A 1 126 ? -12.818 3.803 1.479 1.00 81.62 126 ASN A CA 1
ATOM 977 C C . ASN A 1 126 ? -12.840 2.495 0.669 1.00 81.62 126 ASN A C 1
ATOM 979 O O . ASN A 1 126 ? -12.226 1.514 1.111 1.00 81.62 126 ASN A O 1
ATOM 983 N N . PRO A 1 127 ? -13.520 2.441 -0.490 1.00 72.94 127 PRO A N 1
ATOM 984 C CA . PRO A 1 127 ? -13.482 1.272 -1.357 1.00 72.94 127 PRO A CA 1
ATOM 985 C C . PRO A 1 127 ? -12.058 1.104 -1.900 1.00 72.94 127 PRO A C 1
ATOM 987 O O . PRO A 1 127 ? -11.547 1.965 -2.612 1.00 72.94 127 PRO A O 1
ATOM 990 N N . LEU A 1 128 ? -11.399 0.005 -1.536 1.00 65.12 128 LEU A N 1
ATOM 991 C CA . LEU A 1 128 ? -10.072 -0.330 -2.044 1.00 65.12 128 LEU A CA 1
ATOM 992 C C . LEU A 1 128 ? -10.209 -1.301 -3.219 1.00 65.12 128 LEU A C 1
ATOM 994 O O . LEU A 1 128 ? -10.950 -2.278 -3.107 1.00 65.12 128 LEU A O 1
ATOM 998 N N . PRO A 1 129 ? -9.443 -1.133 -4.306 1.00 58.25 129 PRO A N 1
ATOM 999 C CA . PRO A 1 129 ? -9.062 -2.284 -5.099 1.00 58.25 129 PRO A CA 1
ATOM 1000 C C . PRO A 1 129 ? -8.140 -3.144 -4.224 1.00 58.25 129 PRO A C 1
ATOM 1002 O O . PRO A 1 129 ? -7.048 -2.700 -3.865 1.00 58.25 129 PRO A O 1
ATOM 1005 N N . ASP A 1 130 ? -8.554 -4.373 -3.893 1.00 54.59 130 ASP A N 1
ATOM 1006 C CA . ASP A 1 130 ? -7.815 -5.330 -3.036 1.00 54.59 130 ASP A CA 1
ATOM 1007 C C . ASP A 1 130 ? -6.333 -5.524 -3.428 1.00 54.59 130 ASP A C 1
ATOM 1009 O O . ASP A 1 130 ? -5.517 -6.025 -2.656 1.00 54.59 130 ASP A O 1
ATOM 1013 N N . GLN A 1 131 ? -5.969 -5.128 -4.645 1.00 58.56 131 GLN A N 1
ATOM 1014 C CA . GLN A 1 131 ? -4.730 -5.483 -5.317 1.00 58.56 131 GLN A CA 1
ATOM 1015 C C . GLN A 1 131 ? -3.709 -4.327 -5.378 1.00 58.56 131 GLN A C 1
ATOM 1017 O O . GLN A 1 131 ? -2.569 -4.540 -5.785 1.00 58.56 131 GLN A O 1
ATOM 1022 N N . ALA A 1 132 ? -4.062 -3.122 -4.912 1.00 54.59 132 ALA A N 1
ATOM 1023 C CA . ALA A 1 132 ? -3.269 -1.899 -5.104 1.00 54.59 132 ALA A CA 1
ATOM 1024 C C . ALA A 1 132 ? -1.881 -1.886 -4.423 1.00 54.59 132 ALA A C 1
ATOM 1026 O O . ALA A 1 132 ? -1.039 -1.058 -4.763 1.00 54.59 132 ALA A O 1
ATOM 1027 N N . ARG A 1 133 ? -1.608 -2.805 -3.483 1.00 59.03 133 ARG A N 1
ATOM 1028 C CA . ARG A 1 133 ? -0.291 -2.941 -2.829 1.00 59.03 133 ARG A CA 1
ATOM 1029 C C . ARG A 1 133 ? 0.568 -4.089 -3.321 1.00 59.03 133 ARG A C 1
ATOM 1031 O O . ARG A 1 133 ? 1.748 -4.130 -2.963 1.00 59.03 133 ARG A O 1
ATOM 1038 N N . ASP A 1 134 ? 0.013 -5.053 -4.049 1.00 72.88 134 ASP A N 1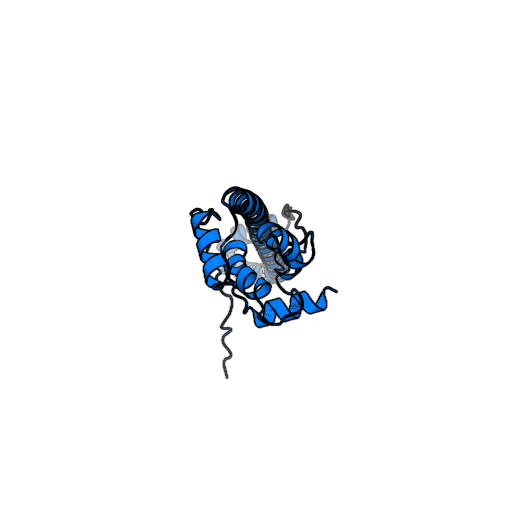
ATOM 1039 C CA . ASP A 1 134 ? 0.847 -6.163 -4.480 1.00 72.88 134 ASP A CA 1
ATOM 1040 C C . ASP A 1 134 ? 1.685 -5.682 -5.659 1.00 72.88 134 ASP A C 1
ATOM 1042 O O . ASP A 1 134 ? 1.178 -5.439 -6.747 1.00 72.88 134 ASP A O 1
ATOM 1046 N N . TRP A 1 135 ? 2.994 -5.551 -5.471 1.00 72.81 135 TRP A N 1
ATOM 1047 C CA . TRP A 1 135 ? 3.892 -5.297 -6.593 1.00 72.81 135 TRP A CA 1
ATOM 1048 C C . TRP A 1 135 ? 3.724 -6.349 -7.694 1.00 72.81 135 TRP A C 1
ATOM 1050 O O . TRP A 1 135 ? 3.983 -6.057 -8.855 1.00 72.81 135 TRP A O 1
ATOM 1060 N N . ARG A 1 136 ? 3.243 -7.556 -7.361 1.00 78.12 136 ARG A N 1
ATOM 1061 C CA . ARG A 1 136 ? 2.864 -8.570 -8.350 1.00 78.12 136 ARG A CA 1
ATOM 1062 C C . ARG A 1 136 ? 1.689 -8.125 -9.206 1.00 78.12 136 ARG A C 1
ATOM 1064 O O . ARG A 1 136 ? 1.698 -8.412 -10.393 1.00 78.12 136 ARG A O 1
ATOM 1071 N N . TRP A 1 137 ? 0.732 -7.393 -8.641 1.00 72.75 137 TRP A N 1
ATOM 1072 C CA . TRP A 1 137 ? -0.365 -6.800 -9.395 1.00 72.75 137 TRP A CA 1
ATOM 1073 C C . TRP A 1 137 ? 0.144 -5.786 -10.422 1.00 72.75 137 TRP A C 1
ATOM 1075 O O . TRP A 1 137 ? -0.262 -5.858 -11.578 1.00 72.75 137 TRP A O 1
ATOM 1085 N N . LEU A 1 138 ? 1.120 -4.942 -10.058 1.00 70.81 138 LEU A N 1
ATOM 1086 C CA . LEU A 1 138 ? 1.802 -4.039 -11.006 1.00 70.81 138 LEU A CA 1
ATOM 1087 C C . LEU A 1 138 ? 2.498 -4.797 -12.154 1.00 70.81 138 LEU A C 1
ATOM 1089 O O . LEU A 1 138 ? 2.680 -4.262 -13.247 1.00 70.81 138 LEU A O 1
ATOM 1093 N N . LEU A 1 139 ? 2.889 -6.052 -11.922 1.00 74.62 139 LEU A N 1
ATOM 1094 C CA . LEU A 1 139 ? 3.444 -6.924 -12.957 1.00 74.62 139 LEU A CA 1
ATOM 1095 C C . LEU A 1 139 ? 2.378 -7.677 -13.766 1.00 74.62 139 LEU A C 1
ATOM 1097 O O . LEU A 1 139 ? 2.722 -8.223 -14.811 1.00 74.62 139 LEU A O 1
ATOM 1101 N N . GLN A 1 140 ? 1.126 -7.726 -13.299 1.00 69.19 140 GLN A N 1
ATOM 1102 C CA . GLN A 1 140 ? 0.044 -8.557 -13.845 1.00 69.19 140 GLN A CA 1
ATOM 1103 C C . GLN A 1 140 ? -1.068 -7.761 -14.546 1.00 69.19 140 GLN A C 1
ATOM 1105 O O . GLN A 1 140 ? -1.660 -8.290 -15.480 1.00 69.19 140 GLN A O 1
ATOM 1110 N N . ASN A 1 141 ? -1.349 -6.515 -14.148 1.00 60.59 141 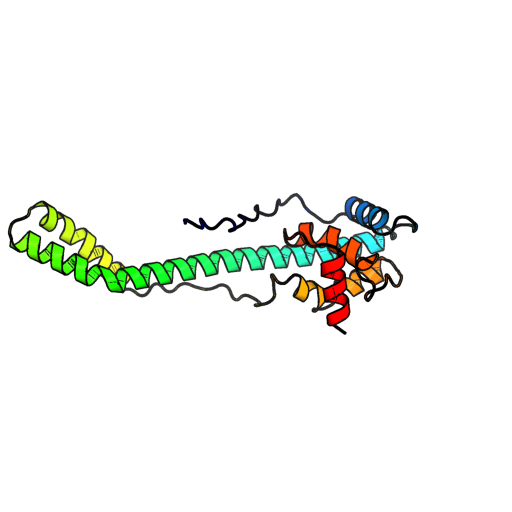ASN A N 1
ATOM 1111 C CA . ASN A 1 141 ? -2.381 -5.672 -14.767 1.00 60.59 141 ASN A CA 1
ATOM 1112 C C . ASN A 1 141 ? -1.757 -4.595 -15.673 1.00 60.59 141 ASN A C 1
ATOM 1114 O O . ASN A 1 141 ? -1.450 -3.494 -15.230 1.00 60.59 141 ASN A O 1
ATOM 1118 N N . ASP A 1 142 ? -1.578 -4.955 -16.947 1.00 53.22 142 ASP A N 1
ATOM 1119 C CA . ASP A 1 142 ? -1.259 -4.086 -18.093 1.00 53.22 142 ASP A CA 1
ATOM 1120 C C . ASP A 1 142 ? 0.042 -3.265 -18.065 1.00 53.22 142 ASP A C 1
ATOM 1122 O O . ASP A 1 142 ? 0.086 -2.045 -17.960 1.00 53.22 142 ASP A O 1
ATOM 1126 N N . THR A 1 143 ? 1.142 -3.844 -18.520 1.00 69.69 143 THR A N 1
ATOM 1127 C CA . THR A 1 143 ? 2.064 -4.647 -17.723 1.00 69.69 143 THR A CA 1
ATOM 1128 C C . THR A 1 143 ? 3.306 -3.769 -17.610 1.00 69.69 143 THR A C 1
ATOM 1130 O O . THR A 1 143 ? 3.914 -3.466 -18.637 1.00 69.69 143 THR A O 1
ATOM 1133 N N . LEU A 1 144 ? 3.705 -3.334 -16.406 1.00 78.56 144 LEU A N 1
ATOM 1134 C CA . LEU A 1 144 ? 4.983 -2.626 -16.207 1.00 78.56 144 LEU A CA 1
ATOM 1135 C C . LEU A 1 144 ? 6.128 -3.287 -17.019 1.00 78.56 144 LEU A C 1
ATOM 1137 O O . LEU A 1 144 ? 6.842 -2.574 -17.719 1.00 78.56 144 LEU A O 1
ATOM 1141 N N . PRO A 1 145 ? 6.232 -4.633 -17.077 1.00 83.00 145 PRO A N 1
ATOM 1142 C CA . PRO A 1 145 ? 7.072 -5.351 -18.038 1.00 83.00 145 PRO A CA 1
ATOM 1143 C C . PRO A 1 145 ? 6.975 -4.931 -19.512 1.00 83.00 145 PRO A C 1
ATOM 1145 O O . PRO A 1 145 ? 8.013 -4.727 -20.141 1.00 83.00 145 PRO A O 1
ATOM 1148 N N . ALA A 1 146 ? 5.775 -4.833 -20.088 1.00 82.56 146 ALA A N 1
ATOM 1149 C CA . ALA A 1 146 ? 5.585 -4.457 -21.487 1.00 82.56 146 ALA A CA 1
ATOM 1150 C C . ALA A 1 146 ? 5.771 -2.957 -21.723 1.00 82.56 146 ALA A C 1
ATOM 1152 O O . ALA A 1 146 ? 6.307 -2.581 -22.761 1.00 82.56 146 ALA A O 1
ATOM 1153 N N . VAL A 1 147 ? 5.378 -2.096 -20.777 1.00 84.62 147 VAL A N 1
ATOM 1154 C CA . VAL A 1 147 ? 5.625 -0.646 -20.877 1.00 84.62 147 VAL A CA 1
ATOM 1155 C C . VAL A 1 147 ? 7.126 -0.373 -20.864 1.00 84.62 147 VAL A C 1
ATOM 1157 O O . VAL A 1 147 ? 7.624 0.379 -21.699 1.00 84.62 147 VAL A O 1
ATOM 1160 N N . LEU A 1 148 ? 7.867 -1.058 -19.990 1.00 87.12 148 LEU A N 1
ATOM 1161 C CA . LEU A 1 148 ? 9.322 -0.972 -19.957 1.00 87.12 148 LEU A CA 1
ATOM 1162 C C . LEU A 1 148 ? 9.959 -1.541 -21.229 1.00 87.12 148 LEU A C 1
ATOM 1164 O O . LEU A 1 148 ? 10.877 -0.922 -21.754 1.00 87.12 148 LEU A O 1
ATOM 1168 N N . GLN A 1 149 ? 9.479 -2.674 -21.757 1.00 86.44 149 GLN A N 1
ATOM 1169 C CA . GLN A 1 149 ? 9.962 -3.224 -23.036 1.00 86.44 149 GLN A CA 1
ATOM 1170 C C . GLN A 1 149 ? 9.697 -2.289 -24.216 1.00 86.44 149 GLN A C 1
ATOM 1172 O O . GLN A 1 149 ? 10.574 -2.098 -25.056 1.00 86.44 149 GLN A O 1
ATOM 1177 N N . ARG A 1 150 ? 8.514 -1.668 -24.261 1.00 85.62 150 ARG A N 1
ATOM 1178 C CA . ARG A 1 150 ? 8.160 -0.688 -25.289 1.00 85.62 150 ARG A CA 1
ATOM 1179 C C . ARG A 1 150 ? 9.067 0.534 -25.212 1.00 85.62 150 ARG A C 1
ATOM 1181 O O . ARG A 1 150 ? 9.612 0.923 -26.235 1.00 85.62 150 ARG A O 1
ATOM 1188 N N . ALA A 1 151 ? 9.277 1.082 -24.015 1.00 86.00 151 ALA A N 1
ATOM 1189 C CA . ALA A 1 151 ? 10.195 2.201 -23.810 1.00 86.00 151 ALA A CA 1
ATOM 1190 C C . ALA A 1 151 ? 11.644 1.824 -24.160 1.00 86.00 151 ALA A C 1
ATOM 1192 O O . ALA A 1 151 ? 12.371 2.627 -24.727 1.00 86.00 151 ALA A O 1
ATOM 1193 N N . ALA A 1 152 ? 12.059 0.586 -23.880 1.00 85.12 152 ALA A N 1
ATOM 1194 C CA . ALA A 1 152 ? 13.373 0.078 -24.266 1.00 85.12 152 ALA A CA 1
ATOM 1195 C C . ALA A 1 152 ? 13.526 -0.150 -25.783 1.00 85.12 152 ALA A C 1
ATOM 1197 O O . ALA A 1 152 ? 14.651 -0.351 -26.241 1.00 85.12 152 ALA A O 1
ATOM 1198 N N . GLY A 1 153 ? 12.422 -0.191 -26.540 1.00 82.62 153 GLY A N 1
ATOM 1199 C CA . GLY A 1 153 ? 12.405 -0.496 -27.972 1.00 82.62 153 GLY A CA 1
ATOM 1200 C C . GLY A 1 153 ? 12.861 -1.918 -28.321 1.00 82.62 153 GLY A C 1
ATOM 1201 O O . GLY A 1 153 ? 13.261 -2.163 -29.458 1.00 82.62 153 GLY A O 1
ATOM 1202 N N . ARG A 1 154 ? 12.870 -2.852 -27.356 1.00 80.19 154 ARG A N 1
ATOM 1203 C CA . ARG A 1 154 ? 13.431 -4.206 -27.525 1.00 80.19 154 ARG A CA 1
ATOM 1204 C C . ARG A 1 154 ? 12.978 -5.193 -26.454 1.00 80.19 154 ARG A C 1
ATOM 1206 O O . ARG A 1 154 ? 12.535 -4.801 -25.374 1.00 80.19 154 ARG A O 1
ATOM 1213 N N . ASP A 1 155 ? 13.204 -6.477 -26.725 1.00 82.12 155 ASP A N 1
ATOM 1214 C CA . ASP A 1 155 ? 13.059 -7.528 -25.720 1.00 82.12 155 ASP A CA 1
ATOM 1215 C C . ASP A 1 155 ? 14.188 -7.444 -24.675 1.00 82.12 155 ASP A C 1
ATOM 1217 O O . ASP A 1 155 ? 15.373 -7.344 -24.998 1.00 82.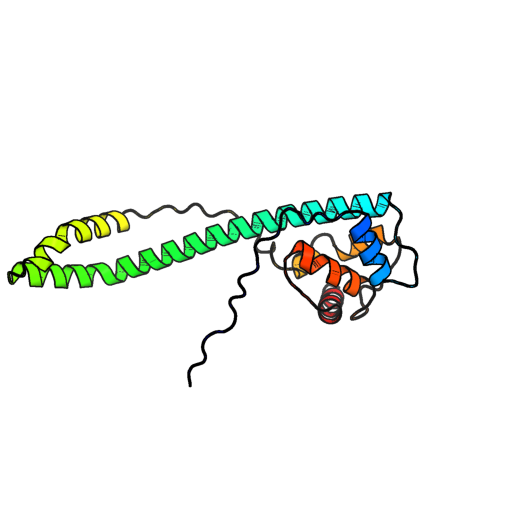12 155 ASP A O 1
ATOM 1221 N N . MET A 1 156 ? 13.798 -7.471 -23.403 1.00 80.62 156 MET A N 1
ATOM 1222 C CA . MET A 1 156 ? 14.686 -7.418 -22.240 1.00 80.62 156 MET A CA 1
ATOM 1223 C C . MET A 1 156 ? 14.734 -8.744 -21.462 1.00 80.62 156 MET A C 1
ATOM 1225 O O . MET A 1 156 ? 15.306 -8.788 -20.368 1.00 80.62 156 MET A O 1
ATOM 1229 N N . GLY A 1 157 ? 14.142 -9.816 -22.003 1.00 71.94 157 GLY A N 1
ATOM 1230 C CA . GLY A 1 157 ? 14.203 -11.171 -21.460 1.00 71.94 157 GLY A CA 1
ATOM 1231 C C . GLY A 1 157 ? 13.370 -11.347 -20.191 1.00 71.94 157 GLY A C 1
ATOM 1232 O O . GLY A 1 157 ? 13.918 -11.476 -19.096 1.00 71.94 157 GLY A O 1
ATOM 1233 N N . VAL A 1 158 ? 12.041 -11.391 -20.337 1.00 68.44 158 VAL A N 1
ATOM 1234 C CA . VAL A 1 158 ? 11.071 -11.513 -19.221 1.00 68.44 158 VAL A CA 1
ATOM 1235 C C . VAL A 1 158 ? 11.279 -12.778 -18.376 1.00 68.44 158 VAL A C 1
ATOM 1237 O O . VAL A 1 158 ? 10.996 -12.783 -17.179 1.00 68.44 158 VAL A O 1
ATOM 1240 N N . THR A 1 159 ? 11.816 -13.839 -18.977 1.00 65.69 159 THR A N 1
ATOM 1241 C CA . THR A 1 159 ? 12.038 -15.145 -18.339 1.00 65.69 159 THR A CA 1
ATOM 1242 C C . THR A 1 159 ? 13.389 -15.257 -17.628 1.00 65.69 159 THR A C 1
ATOM 1244 O O . THR A 1 159 ? 13.614 -16.191 -16.851 1.00 65.69 159 THR A O 1
ATOM 1247 N N . THR A 1 160 ? 14.298 -14.303 -17.843 1.00 73.69 160 THR A N 1
ATOM 1248 C CA . THR A 1 160 ? 15.653 -14.364 -17.295 1.00 73.69 160 THR A CA 1
ATOM 1249 C C . THR A 1 160 ? 15.661 -13.885 -15.848 1.00 73.69 160 THR A C 1
ATOM 1251 O O . THR A 1 160 ? 15.477 -12.700 -15.551 1.00 73.69 160 THR A O 1
ATOM 1254 N N . LYS A 1 161 ? 15.926 -14.804 -14.913 1.00 78.62 161 LYS A N 1
ATOM 1255 C CA . LYS A 1 161 ? 16.097 -14.473 -13.490 1.00 78.62 161 LYS A CA 1
ATOM 1256 C C . LYS A 1 161 ? 17.224 -13.454 -13.326 1.00 78.62 161 LYS A C 1
ATOM 1258 O O . LYS A 1 161 ? 18.357 -13.719 -13.713 1.00 78.62 161 LYS A O 1
ATOM 1263 N N . GLY A 1 162 ? 16.912 -12.291 -12.752 1.00 78.25 162 GLY A N 1
ATOM 1264 C CA . GLY A 1 162 ? 17.889 -11.210 -12.597 1.00 78.25 162 GLY A CA 1
ATOM 1265 C C . GLY A 1 162 ? 18.349 -10.571 -13.916 1.00 78.25 162 GLY A C 1
ATOM 1266 O O . GLY A 1 162 ? 19.394 -9.915 -13.930 1.00 78.25 162 GLY A O 1
ATOM 1267 N N . GLY A 1 163 ? 17.601 -10.772 -15.008 1.00 86.50 163 GLY A N 1
ATOM 1268 C CA . GLY A 1 163 ? 17.858 -10.166 -16.313 1.00 86.50 163 GLY A CA 1
ATOM 1269 C C . GLY A 1 163 ? 17.586 -8.654 -16.354 1.00 86.50 163 GLY A C 1
ATOM 1270 O O . GLY A 1 163 ? 17.110 -8.084 -15.365 1.00 86.50 163 GLY A O 1
ATOM 1271 N N . PRO A 1 164 ? 17.865 -7.996 -17.495 1.00 88.19 164 PRO A N 1
ATOM 1272 C CA . PRO A 1 164 ? 17.751 -6.544 -17.665 1.00 88.19 164 PRO A CA 1
ATOM 1273 C C . PRO A 1 164 ? 16.405 -5.968 -17.208 1.00 88.19 164 PRO A C 1
ATOM 1275 O O . PRO A 1 164 ? 16.374 -5.001 -16.447 1.00 88.19 164 PRO A O 1
ATOM 1278 N N . LEU A 1 165 ? 15.295 -6.617 -17.581 1.00 88.12 165 LEU A N 1
ATOM 1279 C CA . LEU A 1 165 ? 13.961 -6.178 -17.173 1.00 88.12 165 LEU A CA 1
ATOM 1280 C C . LEU A 1 165 ? 13.770 -6.234 -15.651 1.00 88.12 165 LEU A C 1
ATOM 1282 O O . LEU A 1 165 ? 13.249 -5.300 -15.047 1.00 88.12 165 LEU A O 1
ATOM 1286 N N . ALA A 1 166 ? 14.215 -7.318 -15.014 1.00 89.88 166 ALA A N 1
ATOM 1287 C CA . ALA A 1 166 ? 14.063 -7.491 -13.577 1.00 89.88 166 ALA A CA 1
ATOM 1288 C C . ALA A 1 166 ? 14.929 -6.502 -12.776 1.00 89.88 166 ALA A C 1
ATOM 1290 O O . ALA A 1 166 ? 14.485 -6.024 -11.736 1.00 89.88 166 ALA A O 1
ATOM 1291 N N . ARG A 1 167 ? 16.124 -6.152 -13.275 1.00 90.00 167 ARG A N 1
ATOM 1292 C CA . ARG A 1 167 ? 16.994 -5.109 -12.694 1.00 90.00 167 ARG A CA 1
ATOM 1293 C C . ARG A 1 167 ? 16.400 -3.711 -12.838 1.00 90.00 167 ARG A C 1
ATOM 1295 O O . ARG A 1 167 ? 16.519 -2.888 -11.936 1.00 90.00 167 ARG A O 1
ATOM 1302 N N . LEU A 1 168 ? 15.743 -3.436 -13.963 1.00 90.12 168 LEU A N 1
ATOM 1303 C CA . LEU A 1 168 ? 15.059 -2.163 -14.170 1.00 90.12 168 LEU A CA 1
ATOM 1304 C C . LEU A 1 168 ? 13.852 -2.026 -13.229 1.00 90.12 168 LEU A C 1
ATOM 1306 O O . LEU A 1 168 ? 13.701 -1.004 -12.562 1.00 90.12 168 LEU A O 1
ATOM 1310 N N . ILE A 1 169 ? 13.049 -3.084 -13.091 1.00 89.94 169 ILE A N 1
ATOM 1311 C CA . ILE A 1 169 ? 11.935 -3.121 -12.133 1.00 89.94 169 ILE A CA 1
ATOM 1312 C C . ILE A 1 169 ? 12.448 -3.029 -10.688 1.00 89.94 169 ILE A C 1
ATOM 1314 O O . ILE A 1 169 ? 11.846 -2.323 -9.889 1.00 89.94 169 ILE A O 1
ATOM 1318 N N . GLU A 1 170 ? 13.572 -3.666 -10.345 1.00 90.88 170 GLU A N 1
ATOM 1319 C CA . GLU A 1 170 ? 14.215 -3.544 -9.023 1.00 90.88 170 GLU A CA 1
ATOM 1320 C C . GLU A 1 170 ? 14.554 -2.091 -8.660 1.00 90.88 170 GLU A C 1
ATOM 1322 O O . GLU A 1 170 ? 14.462 -1.724 -7.492 1.00 90.88 170 GLU A O 1
ATOM 1327 N N . LYS A 1 171 ? 14.897 -1.243 -9.638 1.00 89.62 171 LYS A N 1
ATOM 1328 C CA . LYS A 1 171 ? 15.136 0.192 -9.409 1.00 89.62 171 LYS A CA 1
ATOM 1329 C C . LYS A 1 171 ? 13.845 0.997 -9.280 1.00 89.62 171 LYS A C 1
ATOM 1331 O O . LYS A 1 171 ? 13.779 1.921 -8.476 1.00 89.62 171 LYS A O 1
ATOM 1336 N N . ILE A 1 172 ? 12.830 0.663 -10.075 1.00 89.00 172 ILE A N 1
ATOM 1337 C CA . ILE A 1 172 ? 11.553 1.391 -10.132 1.00 89.00 172 ILE A CA 1
ATOM 1338 C C . ILE A 1 172 ? 10.669 1.068 -8.924 1.00 89.00 172 ILE A C 1
ATOM 1340 O O . ILE A 1 172 ? 10.033 1.954 -8.354 1.00 89.00 172 ILE A O 1
ATOM 1344 N N . LEU A 1 173 ? 10.629 -0.196 -8.508 1.00 86.31 173 LEU A N 1
ATOM 1345 C CA . LEU A 1 173 ? 9.677 -0.681 -7.516 1.00 86.31 173 LEU A CA 1
ATOM 1346 C C . LEU A 1 173 ? 9.802 -0.010 -6.134 1.00 86.31 173 LEU A C 1
ATOM 1348 O O . LEU A 1 173 ? 8.759 0.357 -5.580 1.00 86.31 173 LEU A O 1
ATOM 1352 N N . PRO A 1 174 ? 11.011 0.217 -5.583 1.00 85.75 174 PRO A N 1
ATOM 1353 C CA . PRO A 1 174 ? 11.169 0.942 -4.327 1.00 85.75 174 PRO A CA 1
ATOM 1354 C C . PRO A 1 174 ? 10.659 2.379 -4.425 1.00 85.75 174 PRO A C 1
ATOM 1356 O O . PRO A 1 174 ? 10.075 2.880 -3.473 1.00 85.75 174 PRO A O 1
ATOM 1359 N N . VAL A 1 175 ? 10.829 3.028 -5.579 1.00 84.44 175 VAL A N 1
ATOM 1360 C CA . VAL A 1 175 ? 10.363 4.405 -5.796 1.00 84.44 175 VAL A CA 1
ATOM 1361 C C . VAL A 1 175 ? 8.838 4.458 -5.928 1.00 84.44 175 VAL A C 1
ATOM 1363 O O . VAL A 1 175 ? 8.207 5.367 -5.393 1.00 84.44 175 VAL A O 1
ATOM 1366 N N . MET A 1 176 ? 8.225 3.464 -6.583 1.00 80.56 176 MET A N 1
ATOM 1367 C CA . MET A 1 176 ? 6.765 3.397 -6.719 1.00 80.56 176 MET A CA 1
ATOM 1368 C C . MET A 1 176 ? 6.056 3.005 -5.421 1.00 80.56 176 MET A C 1
ATOM 1370 O O . MET A 1 176 ? 5.004 3.553 -5.116 1.00 80.56 176 MET A O 1
ATOM 1374 N N . THR A 1 177 ? 6.600 2.036 -4.679 1.00 78.62 177 THR A N 1
ATOM 1375 C CA . THR A 1 177 ? 5.857 1.352 -3.603 1.00 78.62 177 THR A CA 1
ATOM 1376 C C . THR A 1 177 ? 6.508 1.451 -2.219 1.00 78.62 177 THR A C 1
ATOM 1378 O O . THR A 1 177 ? 5.907 1.053 -1.215 1.00 78.62 177 THR A O 1
ATOM 1381 N N . GLY A 1 178 ? 7.748 1.943 -2.140 1.00 78.00 178 GLY A N 1
ATOM 1382 C CA . GLY A 1 178 ? 8.576 1.897 -0.931 1.00 78.00 178 GLY A CA 1
ATOM 1383 C C . GLY A 1 178 ? 9.127 0.502 -0.607 1.00 78.00 178 GLY A C 1
ATOM 1384 O O . GLY A 1 178 ? 9.730 0.311 0.447 1.00 78.00 178 GLY A O 1
ATOM 1385 N N . GLU A 1 179 ? 8.906 -0.497 -1.468 1.00 80.62 179 GLU A N 1
ATOM 1386 C CA . GLU A 1 179 ? 9.296 -1.883 -1.222 1.00 80.62 179 GLU A CA 1
ATOM 1387 C C . GLU A 1 179 ? 10.521 -2.292 -2.044 1.00 80.62 179 GLU A C 1
ATOM 1389 O O . GLU A 1 179 ? 10.490 -2.331 -3.274 1.00 80.62 179 GLU A O 1
ATOM 1394 N N . ALA A 1 180 ? 11.601 -2.656 -1.352 1.00 84.06 180 ALA A N 1
ATOM 1395 C CA . ALA A 1 180 ? 12.787 -3.215 -1.984 1.00 84.06 180 ALA A CA 1
ATOM 1396 C C . ALA A 1 180 ? 12.606 -4.709 -2.284 1.00 84.06 180 ALA A C 1
ATOM 1398 O O . ALA A 1 180 ? 12.299 -5.515 -1.399 1.00 84.06 180 ALA A O 1
ATOM 1399 N N . ARG A 1 181 ? 12.836 -5.094 -3.542 1.00 87.44 181 ARG A N 1
ATOM 1400 C CA . ARG A 1 181 ? 12.841 -6.486 -4.006 1.00 87.44 181 ARG A CA 1
ATOM 1401 C C . ARG A 1 181 ? 14.057 -6.720 -4.880 1.00 87.44 181 ARG A C 1
ATOM 1403 O O . ARG A 1 181 ? 14.405 -5.864 -5.677 1.00 87.44 181 ARG A O 1
ATOM 1410 N N . THR A 1 182 ? 14.673 -7.890 -4.742 1.00 89.12 182 THR A N 1
ATOM 1411 C CA . THR A 1 182 ? 15.829 -8.243 -5.568 1.00 89.12 182 THR A CA 1
ATOM 1412 C C . THR A 1 182 ? 15.398 -8.543 -7.001 1.00 89.12 182 THR A C 1
ATOM 1414 O O . THR A 1 182 ? 14.338 -9.146 -7.217 1.00 89.12 182 THR A O 1
ATOM 1417 N N . ALA A 1 183 ? 16.247 -8.231 -7.982 1.00 88.25 183 ALA A N 1
ATOM 1418 C CA . ALA A 1 183 ? 15.997 -8.588 -9.383 1.00 88.25 183 ALA A CA 1
ATOM 1419 C C . ALA A 1 183 ? 15.726 -10.096 -9.577 1.00 88.25 183 ALA A C 1
ATOM 1421 O O . ALA A 1 183 ? 14.923 -10.493 -10.418 1.00 88.25 183 ALA A O 1
ATOM 1422 N N . THR A 1 184 ? 16.334 -10.969 -8.769 1.00 87.81 184 THR A N 1
ATOM 1423 C CA . THR A 1 184 ? 16.057 -12.416 -8.810 1.00 87.81 184 THR A CA 1
ATOM 1424 C C . THR A 1 184 ? 14.629 -12.747 -8.373 1.00 87.81 184 THR A C 1
ATOM 1426 O O . THR A 1 184 ? 13.963 -13.552 -9.023 1.00 87.81 184 THR A O 1
ATOM 1429 N N . ALA A 1 185 ? 14.134 -12.138 -7.289 1.00 87.12 185 ALA A N 1
ATOM 1430 C CA . ALA A 1 185 ? 12.768 -12.358 -6.810 1.00 87.12 185 ALA A CA 1
ATOM 1431 C C . ALA A 1 185 ? 11.729 -11.836 -7.810 1.00 87.12 185 ALA A C 1
ATOM 1433 O O . ALA A 1 185 ? 10.727 -12.504 -8.062 1.00 87.12 185 ALA A O 1
ATOM 1434 N N . ILE A 1 186 ? 12.012 -10.684 -8.419 1.00 88.12 186 ILE A N 1
ATOM 1435 C CA . ILE A 1 186 ? 11.189 -10.093 -9.475 1.00 88.12 186 ILE A CA 1
ATOM 1436 C C . ILE A 1 186 ? 11.181 -11.001 -10.708 1.00 88.12 186 ILE A C 1
ATOM 1438 O O . ILE A 1 186 ? 10.111 -11.380 -11.173 1.00 88.12 186 ILE A O 1
ATOM 1442 N N . GLY A 1 187 ? 12.349 -11.443 -11.184 1.00 86.38 187 GLY A N 1
ATOM 1443 C CA . GLY A 1 187 ? 12.454 -12.364 -12.320 1.00 86.38 187 GLY A CA 1
ATOM 1444 C C . GLY A 1 187 ? 11.731 -13.696 -12.088 1.00 86.38 187 GLY A C 1
ATOM 1445 O O . GLY A 1 187 ? 11.051 -14.196 -12.978 1.00 86.38 187 GLY A O 1
ATOM 1446 N N . ASN A 1 188 ? 11.790 -14.242 -10.868 1.00 86.44 188 ASN A N 1
ATOM 1447 C CA . ASN A 1 188 ? 11.021 -15.435 -10.497 1.00 86.44 188 ASN A CA 1
ATOM 1448 C C . ASN A 1 188 ? 9.503 -15.221 -10.574 1.00 86.44 188 ASN A C 1
ATOM 1450 O O . ASN A 1 188 ? 8.776 -16.184 -10.796 1.00 86.44 188 ASN A O 1
ATOM 1454 N N . GLN A 1 189 ? 9.022 -14.003 -10.329 1.00 84.81 189 GLN A N 1
ATOM 1455 C CA . GLN A 1 189 ? 7.603 -13.677 -10.429 1.00 84.81 189 GLN A CA 1
ATOM 1456 C C . GLN A 1 189 ? 7.185 -13.452 -11.882 1.00 84.81 189 GLN A C 1
ATOM 1458 O O . GLN A 1 189 ? 6.135 -13.941 -12.284 1.00 84.81 189 GLN A O 1
ATOM 1463 N N . LEU A 1 190 ? 8.019 -12.771 -12.674 1.00 81.19 190 LEU A N 1
ATOM 1464 C CA . LEU A 1 190 ? 7.784 -12.557 -14.104 1.00 81.19 190 LEU A CA 1
ATOM 1465 C C . LEU A 1 190 ? 7.652 -13.882 -14.863 1.00 81.19 190 LEU A C 1
ATOM 1467 O O . LEU A 1 190 ? 6.719 -14.047 -15.639 1.00 81.19 190 LEU A O 1
ATOM 1471 N N . GLY A 1 191 ? 8.523 -14.855 -14.574 1.00 71.62 191 GLY A N 1
ATOM 1472 C CA . GLY A 1 191 ? 8.478 -16.181 -15.197 1.00 71.62 191 GLY A CA 1
ATOM 1473 C C . GLY A 1 191 ? 7.341 -17.100 -14.727 1.00 71.62 191 GLY A C 1
ATOM 1474 O O . GLY A 1 191 ? 7.230 -18.203 -15.246 1.00 71.62 191 GLY A O 1
ATOM 1475 N N . LYS A 1 192 ? 6.531 -16.696 -13.737 1.00 62.84 192 LYS A N 1
ATOM 1476 C CA . LYS A 1 192 ? 5.365 -17.459 -13.241 1.00 62.84 192 LYS A CA 1
ATOM 1477 C C . LYS A 1 192 ? 4.023 -16.942 -13.761 1.00 62.84 192 LYS A C 1
ATOM 1479 O O . LYS A 1 192 ? 3.015 -17.603 -13.545 1.00 62.84 192 LYS A O 1
ATOM 1484 N N . SER A 1 193 ? 4.000 -15.746 -14.348 1.00 54.44 193 SER A N 1
ATOM 1485 C CA . SER A 1 193 ? 2.781 -15.104 -14.862 1.00 54.44 193 SER A CA 1
ATOM 1486 C C . SER A 1 193 ? 2.497 -15.449 -16.335 1.00 54.44 193 SER A C 1
ATOM 1488 O O . SER A 1 193 ? 1.600 -14.848 -16.920 1.00 54.44 193 SER A O 1
ATOM 1490 N N . GLN A 1 194 ? 3.268 -16.370 -16.924 1.00 50.59 194 GLN A N 1
ATOM 1491 C CA . GLN A 1 194 ? 3.023 -17.001 -18.227 1.00 50.59 194 GLN A CA 1
ATOM 1492 C C . GLN A 1 194 ? 2.556 -18.437 -18.006 1.00 50.59 194 GLN A C 1
ATOM 1494 O O . GLN A 1 194 ? 1.688 -18.884 -18.784 1.00 50.59 194 GLN A O 1
#